Protein AF-A0A2N2JED9-F1 (afdb_monomer)

Nearest PDB structures (foldseek):
  7x9r-assembly1_A  TM=8.121E-01  e=9.097E-01  Listeria monocytogenes
  4apo-assembly1_A  TM=6.795E-01  e=1.064E+00  Homo sapiens
  5l9u-assembly1_O  TM=6.646E-01  e=1.382E+00  Homo sapiens
  7qdz-assembly1_B  TM=4.390E-01  e=4.374E-01  Homo sapiens

Solvent-accessible surface area (backbone atoms only — not comparable to full-atom values): 18643 Å² total; per-residue (Å²): 132,56,74,58,62,54,49,45,53,49,51,55,54,52,71,70,50,91,64,55,68,61,57,39,51,53,55,48,51,56,52,45,65,76,39,37,70,70,68,37,60,26,35,43,99,91,42,73,33,34,34,64,46,74,47,74,83,85,41,76,87,66,43,44,35,26,36,32,34,46,100,90,46,76,47,68,42,45,36,66,62,51,43,51,39,92,87,46,62,37,32,68,45,50,50,55,49,24,48,66,73,66,49,83,86,74,74,97,84,79,82,78,80,84,70,77,75,84,68,99,52,73,44,49,29,32,31,51,30,64,53,101,74,34,28,45,24,30,32,71,88,80,64,49,78,44,56,34,36,62,51,101,84,61,84,83,50,60,62,27,35,36,31,26,48,75,39,81,54,86,94,33,43,31,43,59,76,79,46,77,48,69,51,50,73,82,62,72,54,81,53,41,52,71,40,78,73,38,82,90,77,36,29,38,36,44,58,44,74,78,85,57,74,64,56,58,54,26,50,52,33,36,74,74,71,37,55,65,59,18,49,50,54,46,41,51,49,36,53,78,44,77,70,46,24,49,49,24,28,52,52,11,60,73,25,42,89,84,34,30,70,61,9,26,51,28,5,46,32,18,28,48,41,39,50,70,37,46,58,89,82,55,99,42,31,48,40,65,86,42,72,56,28,35,19,28,51,46,4,23,51,43,30,23,55,20,26,44,77,69,73,35,55,79,68,19,44,58,36,38,55,53,41,44,66,27,24,74,85,42,90,82,49,60,94,77,114

Sequence (337 aa):
MDREEQAERRLTAILATTDTRDGKLWAILQLLEDAIALPAAARVAGGRVEVTHVDYGGDEVQGLIAAVSDDSGTRSLPLAEVAFLTREPGAGVVRAYADWVRGPAADPGARAATAVRPTDGPIDLAVLAVLPRTARCRRLDDGSDVVYRPSDREQLVPGTIITVTPRHRDGRLEGPITATSVDPARLGLVPPALEPVDAAVTTYALATPPAPDQLEEAALLADAGDPREARRLLLALLAEEPLLLDVHAALGDLALASLAATALAHYAVGAALGDASVPDPCDGLVPWEQASNRGYLACLYGCARALHRLGRDVDARRPLERLLALDPDDHLGASQL

Structure (mmCIF, N/CA/C/O backbone):
data_AF-A0A2N2JED9-F1
#
_entry.id   AF-A0A2N2JED9-F1
#
loop_
_atom_site.group_PDB
_atom_site.id
_atom_site.type_symbol
_atom_site.label_atom_id
_atom_site.label_alt_id
_atom_site.label_comp_id
_atom_site.label_asym_id
_atom_site.label_entity_id
_atom_site.label_seq_id
_atom_site.pdbx_PDB_ins_code
_atom_site.Cartn_x
_atom_site.Cartn_y
_atom_site.Cartn_z
_atom_site.occupancy
_atom_site.B_iso_or_equiv
_atom_site.auth_seq_id
_atom_site.auth_comp_id
_atom_site.auth_asym_id
_atom_site.auth_atom_id
_atom_site.pdbx_PDB_model_num
ATOM 1 N N . MET A 1 1 ? -10.707 41.545 28.867 1.00 53.16 1 MET A N 1
ATOM 2 C CA . MET A 1 1 ? -11.276 40.866 27.690 1.00 53.16 1 MET A CA 1
ATOM 3 C C . MET A 1 1 ? -11.400 39.416 28.086 1.00 53.16 1 MET A C 1
ATOM 5 O O . MET A 1 1 ? -10.413 38.879 28.579 1.00 53.16 1 MET A O 1
ATOM 9 N N . ASP A 1 2 ? -12.610 38.873 28.043 1.00 77.75 2 ASP A N 1
ATOM 10 C CA . ASP A 1 2 ? -12.881 37.524 28.540 1.00 77.75 2 ASP A CA 1
ATOM 11 C C . ASP A 1 2 ? -12.148 36.484 27.673 1.00 77.75 2 ASP A C 1
ATOM 13 O O . ASP A 1 2 ? -11.995 36.677 26.464 1.00 77.75 2 ASP A O 1
ATOM 17 N N . ARG A 1 3 ? -11.644 35.407 28.284 1.00 70.44 3 ARG A N 1
ATOM 18 C CA . ARG A 1 3 ? -10.869 34.361 27.590 1.00 70.44 3 ARG A CA 1
ATOM 19 C C . ARG A 1 3 ? -11.731 33.665 26.530 1.00 70.44 3 ARG A C 1
ATOM 21 O O . ARG A 1 3 ? -11.225 33.285 25.477 1.00 70.44 3 ARG A O 1
ATOM 28 N N . GLU A 1 4 ? -13.034 33.583 26.787 1.00 70.25 4 GLU A N 1
ATOM 29 C CA . GLU A 1 4 ? -14.040 33.069 25.857 1.00 70.25 4 GLU A CA 1
ATOM 30 C C . GLU A 1 4 ? -14.279 34.030 24.678 1.00 70.25 4 GLU A C 1
ATOM 32 O O . GLU A 1 4 ? -14.204 33.621 23.521 1.00 70.25 4 GLU A O 1
ATOM 37 N N . GLU A 1 5 ? -14.411 35.333 24.944 1.00 75.75 5 GLU A N 1
ATOM 38 C CA . GLU A 1 5 ? -14.563 36.365 23.906 1.00 75.75 5 GLU A CA 1
ATOM 39 C C . GLU A 1 5 ? -13.336 36.429 22.970 1.00 75.75 5 GLU A C 1
ATOM 41 O O . GLU A 1 5 ? -13.453 36.679 21.768 1.00 75.75 5 GLU A O 1
ATOM 46 N N . GLN A 1 6 ? -12.134 36.164 23.494 1.00 80.00 6 GLN A N 1
ATOM 47 C CA . GLN A 1 6 ? -10.917 36.072 22.685 1.00 80.00 6 GLN A CA 1
ATOM 48 C C . GLN A 1 6 ? -10.905 34.829 21.779 1.00 80.00 6 GLN A C 1
ATOM 50 O O . GLN A 1 6 ? -10.444 34.914 20.636 1.00 80.00 6 GLN A O 1
ATOM 55 N N . ALA A 1 7 ? -11.414 33.694 22.262 1.00 79.38 7 ALA A N 1
ATOM 56 C CA . ALA A 1 7 ? -11.496 32.460 21.489 1.00 79.38 7 ALA A CA 1
ATOM 57 C C . ALA A 1 7 ? -12.541 32.560 20.360 1.00 79.38 7 ALA A C 1
ATOM 59 O O . ALA A 1 7 ? -12.254 32.182 19.226 1.00 79.38 7 ALA A O 1
ATOM 60 N N . GLU A 1 8 ? -13.701 33.173 20.612 1.00 79.50 8 GLU A N 1
ATOM 61 C CA . GLU A 1 8 ? -14.728 33.414 19.583 1.00 79.50 8 GLU A CA 1
ATOM 62 C C . GLU A 1 8 ? -14.239 34.353 18.466 1.00 79.50 8 GLU A C 1
ATOM 64 O O . GLU A 1 8 ? -14.489 34.122 17.276 1.00 79.50 8 GLU A O 1
ATOM 69 N N . ARG A 1 9 ? -13.465 35.389 18.820 1.00 82.00 9 ARG A N 1
ATOM 70 C CA . ARG A 1 9 ? -12.817 36.268 17.831 1.00 82.00 9 ARG A CA 1
ATOM 71 C C . ARG A 1 9 ? -11.801 35.515 16.974 1.00 82.00 9 ARG A C 1
ATOM 73 O O . ARG A 1 9 ? -11.738 35.749 15.768 1.00 82.00 9 ARG A O 1
ATOM 80 N N . ARG A 1 10 ? -11.028 34.599 17.569 1.00 84.25 10 ARG A N 1
ATOM 81 C CA . ARG A 1 10 ? -10.086 33.742 16.829 1.00 84.25 10 ARG A CA 1
ATOM 82 C C . ARG A 1 10 ? -10.808 32.785 15.887 1.00 84.25 10 ARG A C 1
ATOM 84 O O . ARG A 1 10 ? -10.395 32.682 14.738 1.00 84.25 10 ARG A O 1
ATOM 91 N N . LEU A 1 11 ? -11.909 32.167 16.321 1.00 85.44 11 LEU A N 1
ATOM 92 C CA . LEU A 1 11 ? -12.731 31.324 15.449 1.00 85.44 11 LEU A CA 1
ATOM 93 C C . LEU A 1 11 ? -13.233 32.116 14.237 1.00 85.44 11 LEU A C 1
ATOM 95 O O . LEU A 1 11 ? -13.079 31.676 13.104 1.00 85.44 11 LEU A O 1
ATOM 99 N N . THR A 1 12 ? -13.764 33.318 14.463 1.00 84.12 12 THR A N 1
ATOM 100 C CA . THR A 1 12 ? -14.241 34.191 13.379 1.00 84.12 12 THR A CA 1
ATOM 101 C C . THR A 1 12 ? -13.125 34.516 12.380 1.00 84.12 12 THR A C 1
ATOM 103 O O . THR A 1 12 ? -13.349 34.475 11.171 1.00 84.12 12 THR A O 1
ATOM 106 N N . ALA A 1 13 ? -11.912 34.792 12.871 1.00 82.12 13 ALA A N 1
ATOM 107 C CA . ALA A 1 13 ? -10.750 35.043 12.023 1.00 82.12 13 ALA A CA 1
ATOM 108 C C . ALA A 1 13 ? -10.352 33.809 11.193 1.00 82.12 13 ALA A C 1
ATOM 110 O O . ALA A 1 13 ? -10.088 33.960 10.004 1.00 82.12 13 ALA A O 1
ATOM 111 N N . ILE A 1 14 ? -10.370 32.608 11.786 1.00 81.56 14 ILE A N 1
ATOM 112 C CA . ILE A 1 14 ? -10.092 31.337 11.090 1.00 81.56 14 ILE A CA 1
ATOM 113 C C . ILE A 1 14 ? -11.127 31.084 9.986 1.00 81.56 14 ILE A C 1
ATOM 115 O O . ILE A 1 14 ? -10.779 30.753 8.857 1.00 81.56 14 ILE A O 1
ATOM 119 N N . LEU A 1 15 ? -12.414 31.284 10.275 1.00 80.12 15 LEU A N 1
ATOM 120 C CA . LEU A 1 15 ? -13.474 31.053 9.291 1.00 80.12 15 LEU A CA 1
ATOM 121 C C . LEU A 1 15 ? -13.394 32.023 8.099 1.00 80.12 15 LEU A C 1
ATOM 123 O O . LEU A 1 15 ? -13.742 31.640 6.976 1.00 80.12 15 LEU A O 1
ATOM 127 N N . ALA A 1 16 ? -12.895 33.240 8.332 1.00 78.31 16 ALA A N 1
ATOM 128 C CA . ALA A 1 16 ? -12.720 34.282 7.325 1.00 78.31 16 ALA A CA 1
ATOM 129 C C . ALA A 1 16 ? -11.463 34.123 6.442 1.00 78.31 16 ALA A C 1
ATOM 131 O O . ALA A 1 16 ? -11.318 34.888 5.486 1.00 78.31 16 ALA A O 1
ATOM 132 N N . THR A 1 17 ? -10.560 33.169 6.719 1.00 79.62 17 THR A N 1
ATOM 133 C CA . THR A 1 17 ? -9.369 32.958 5.874 1.00 79.62 17 THR A CA 1
ATOM 134 C C . THR A 1 17 ? -9.736 32.395 4.496 1.00 79.62 17 THR A C 1
ATOM 136 O O . THR A 1 17 ? -10.845 31.902 4.269 1.00 79.62 17 THR A O 1
ATOM 139 N N . THR A 1 18 ? -8.795 32.464 3.552 1.00 56.75 18 THR A N 1
ATOM 140 C CA . THR A 1 18 ? -8.919 31.834 2.223 1.00 56.75 18 THR A CA 1
ATOM 141 C C . THR A 1 18 ? -8.396 30.395 2.196 1.00 56.75 18 THR A C 1
ATOM 143 O O . THR A 1 18 ? -8.334 29.798 1.125 1.00 56.75 18 THR A O 1
ATOM 146 N N . ASP A 1 19 ? -8.060 29.830 3.361 1.00 60.72 19 ASP A N 1
ATOM 147 C CA . ASP A 1 19 ? -7.556 28.463 3.473 1.00 60.72 19 ASP A CA 1
ATOM 148 C C . ASP A 1 19 ? -8.606 27.427 3.066 1.00 60.72 19 ASP A C 1
ATOM 150 O O . ASP A 1 19 ? -9.822 27.667 3.116 1.00 60.72 19 ASP A O 1
ATOM 154 N N . THR A 1 20 ? -8.112 26.244 2.702 1.00 68.69 20 THR A N 1
ATOM 155 C CA . THR A 1 20 ? -8.936 25.060 2.458 1.00 68.69 20 THR A CA 1
ATOM 156 C C . THR A 1 20 ? -9.751 24.705 3.703 1.00 68.69 20 THR A C 1
ATOM 158 O O . THR A 1 20 ? -9.422 25.083 4.833 1.00 68.69 20 THR A O 1
ATOM 161 N N . ARG A 1 21 ? -10.862 23.992 3.511 1.00 65.31 21 ARG A N 1
ATOM 162 C CA . ARG A 1 21 ? -11.757 23.625 4.611 1.00 65.31 21 ARG A CA 1
ATOM 163 C C . ARG A 1 21 ? -11.062 22.675 5.594 1.00 65.31 21 ARG A C 1
ATOM 165 O O . ARG A 1 21 ? -11.222 22.873 6.796 1.00 65.31 21 ARG A O 1
ATOM 172 N N . ASP A 1 22 ? -10.202 21.788 5.104 1.00 59.78 22 ASP A N 1
ATOM 173 C CA . ASP A 1 22 ? -9.227 21.023 5.889 1.00 59.78 22 ASP A CA 1
ATOM 174 C C . ASP A 1 22 ? -8.319 21.901 6.759 1.00 59.78 22 ASP A C 1
ATOM 176 O O . ASP A 1 22 ? -8.212 21.683 7.969 1.00 59.78 22 ASP A O 1
ATOM 180 N N . GLY A 1 23 ? -7.695 22.932 6.177 1.00 61.84 23 GLY A N 1
ATOM 181 C CA . GLY A 1 23 ? -6.827 23.854 6.915 1.00 61.84 23 GLY A CA 1
ATOM 182 C C . GLY A 1 23 ? -7.580 24.607 8.015 1.00 61.84 23 GLY A C 1
ATOM 183 O O . GLY A 1 23 ? -7.091 24.750 9.139 1.00 61.84 23 GLY A O 1
ATOM 184 N N . LYS A 1 24 ? -8.823 25.015 7.732 1.00 78.50 24 LYS A N 1
ATOM 185 C CA . LYS A 1 24 ? -9.711 25.633 8.727 1.00 78.50 24 LYS A CA 1
ATOM 186 C C . LYS A 1 24 ? -10.067 24.662 9.849 1.00 78.50 24 LYS A C 1
ATOM 188 O O . LYS A 1 24 ? -10.054 25.066 11.005 1.00 78.50 24 LYS A O 1
ATOM 193 N N . LEU A 1 25 ? -10.353 23.398 9.544 1.00 75.69 25 LEU A N 1
ATOM 194 C CA . LEU A 1 25 ? -10.695 22.383 10.546 1.00 75.69 25 LEU A CA 1
ATOM 195 C C . LEU A 1 25 ? -9.522 22.083 11.487 1.00 75.69 25 LEU A C 1
ATOM 197 O O . LEU A 1 25 ? -9.728 22.032 12.699 1.00 75.69 25 LEU A O 1
ATOM 201 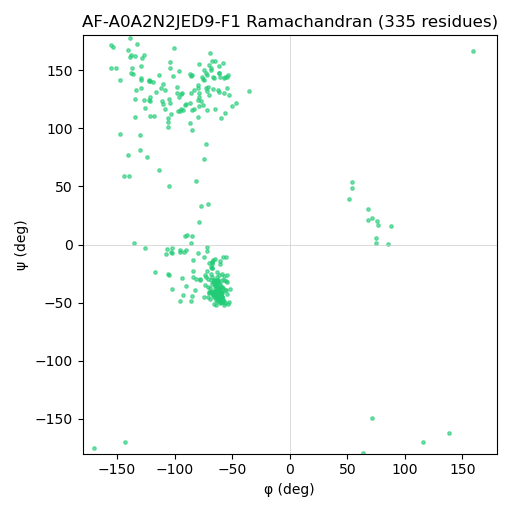N N . TRP A 1 26 ? -8.294 22.018 10.970 1.00 72.19 26 TRP A N 1
ATOM 202 C CA . TRP A 1 26 ? -7.081 21.927 11.791 1.00 72.19 26 TRP A CA 1
ATOM 203 C C . TRP A 1 26 ? -6.881 23.139 12.704 1.00 72.19 26 TRP A C 1
ATOM 205 O O . TRP A 1 26 ? -6.618 22.987 13.898 1.00 72.19 26 TRP A O 1
ATOM 215 N N . ALA A 1 27 ? -7.047 24.353 12.175 1.00 75.62 27 ALA A N 1
ATOM 216 C CA . ALA A 1 27 ? -6.924 25.570 12.974 1.00 75.62 27 ALA A CA 1
ATOM 217 C C . ALA A 1 27 ? -8.012 25.665 14.062 1.00 75.62 27 ALA A C 1
ATOM 219 O O . ALA A 1 27 ? -7.751 26.142 15.168 1.00 75.62 27 ALA A O 1
ATOM 220 N N . ILE A 1 28 ? -9.226 25.183 13.772 1.00 82.88 28 ILE A N 1
ATOM 221 C CA . ILE A 1 28 ? -10.315 25.098 14.751 1.00 82.88 28 ILE A CA 1
ATOM 222 C C . ILE A 1 28 ? -10.010 24.035 15.811 1.00 82.88 28 ILE A C 1
ATOM 224 O O . ILE A 1 28 ? -10.251 24.300 16.985 1.00 82.88 28 ILE A O 1
ATOM 228 N N . LEU A 1 29 ? -9.450 22.875 15.444 1.00 79.00 29 LEU A N 1
ATOM 229 C CA . LEU A 1 29 ? -9.030 21.854 16.411 1.00 79.00 29 LEU A CA 1
ATOM 230 C C . LEU A 1 29 ? -8.044 22.437 17.432 1.00 79.00 29 LEU A C 1
ATOM 232 O O . LEU A 1 29 ? -8.294 22.359 18.631 1.00 79.00 29 LEU A O 1
ATOM 236 N N . GLN A 1 30 ? -6.995 23.112 16.957 1.00 76.62 30 GLN A N 1
ATOM 237 C CA . GLN A 1 30 ? -6.003 23.774 17.813 1.00 76.62 30 GLN A CA 1
ATOM 238 C C . GLN A 1 30 ? -6.632 24.842 18.723 1.00 76.62 30 GLN A C 1
ATOM 240 O O . GLN A 1 30 ? -6.320 24.935 19.908 1.00 76.62 30 GLN A O 1
ATOM 245 N N . LEU A 1 31 ? -7.577 25.630 18.200 1.00 85.44 31 LEU A N 1
ATOM 246 C CA . LEU A 1 31 ? -8.309 26.606 19.009 1.00 85.44 31 LEU A CA 1
ATOM 247 C C . LEU A 1 31 ? -9.128 25.939 20.127 1.00 85.44 31 LEU A C 1
ATOM 249 O O . LEU A 1 31 ? -9.238 26.493 21.221 1.00 85.44 31 LEU A O 1
ATOM 253 N N . LEU A 1 32 ? -9.736 24.786 19.851 1.00 80.50 32 LEU A N 1
ATOM 254 C CA . LEU A 1 32 ? -10.559 24.061 20.816 1.00 80.50 32 LEU A CA 1
ATOM 255 C C . LEU A 1 32 ? -9.719 23.377 21.897 1.00 80.50 32 LEU A C 1
ATOM 257 O O . LEU A 1 32 ? -10.153 23.364 23.047 1.00 80.50 32 LEU A O 1
ATOM 261 N N . GLU A 1 33 ? -8.524 22.885 21.563 1.00 78.06 33 GLU A N 1
ATOM 262 C CA . GLU A 1 33 ? -7.553 22.366 22.541 1.00 78.06 33 GLU A CA 1
ATOM 263 C C . GLU A 1 33 ? -7.155 23.434 23.574 1.00 78.06 33 GLU A C 1
ATOM 265 O O . GLU A 1 33 ? -7.026 23.137 24.761 1.00 78.06 33 GLU A O 1
ATOM 270 N N . ASP A 1 34 ? -7.048 24.697 23.149 1.00 80.56 34 ASP A N 1
ATOM 271 C CA . ASP A 1 34 ? -6.750 25.832 24.032 1.00 80.56 34 ASP A CA 1
ATOM 272 C C . ASP A 1 34 ? -7.965 26.317 24.847 1.00 80.56 34 ASP A C 1
ATOM 274 O O . ASP A 1 34 ? -7.814 26.910 25.926 1.00 80.56 34 ASP A O 1
ATOM 278 N N . ALA A 1 35 ? -9.173 26.152 24.297 1.00 82.12 35 ALA A N 1
ATOM 279 C CA . ALA A 1 35 ? -10.404 26.729 24.834 1.00 82.12 35 ALA A CA 1
ATOM 280 C C . ALA A 1 35 ? -11.160 25.789 25.782 1.00 82.12 35 ALA A C 1
ATOM 282 O O . ALA A 1 35 ? -11.856 26.280 26.673 1.00 82.12 35 ALA A O 1
ATOM 283 N N . ILE A 1 36 ? -11.034 24.470 25.601 1.00 80.69 36 ILE A N 1
ATOM 284 C CA . ILE A 1 36 ? -11.778 23.457 26.354 1.00 80.69 36 ILE A CA 1
ATOM 285 C C . ILE A 1 36 ? -10.833 22.695 27.279 1.00 80.69 36 ILE A C 1
ATOM 287 O O . ILE A 1 36 ? -9.892 22.040 26.842 1.00 80.69 36 ILE A O 1
ATOM 291 N N . ALA A 1 37 ? -11.142 22.698 28.572 1.00 81.69 37 ALA A N 1
ATOM 292 C CA . ALA A 1 37 ? -10.470 21.830 29.530 1.00 81.69 37 ALA A CA 1
ATOM 293 C C . ALA A 1 37 ? -11.146 20.452 29.539 1.00 81.69 37 ALA A C 1
ATOM 295 O O . ALA A 1 37 ? -12.186 20.281 30.168 1.00 81.69 37 ALA A O 1
ATOM 296 N N . LEU A 1 38 ? -10.574 19.479 28.829 1.00 78.56 38 LEU A N 1
ATOM 297 C CA . LEU A 1 38 ? -11.059 18.096 28.839 1.00 78.56 38 LEU A CA 1
ATOM 298 C C . LEU A 1 38 ? -10.476 17.308 30.036 1.00 78.56 38 LEU A C 1
ATOM 300 O O . LEU A 1 38 ? -9.320 17.533 30.403 1.00 78.56 38 LEU A O 1
ATOM 304 N N . PRO A 1 39 ? -11.232 16.361 30.627 1.00 83.50 39 PRO A N 1
ATOM 305 C CA . PRO A 1 39 ? -12.582 15.958 30.239 1.00 83.50 39 PRO A CA 1
ATOM 306 C C . PRO A 1 39 ? -13.659 16.967 30.677 1.00 83.50 39 PRO A C 1
ATOM 308 O O . PRO A 1 39 ? -13.547 17.581 31.735 1.00 83.50 39 PRO A O 1
ATOM 311 N N . ALA A 1 40 ? -14.701 17.148 29.859 1.00 82.31 40 ALA A N 1
ATOM 312 C CA . ALA A 1 40 ? -15.742 18.153 30.098 1.00 82.31 40 ALA A CA 1
ATOM 313 C C . ALA A 1 40 ? -17.156 17.626 29.849 1.00 82.31 40 ALA A C 1
ATOM 315 O O . ALA A 1 40 ? -17.410 16.816 28.958 1.00 82.31 40 ALA A O 1
ATOM 316 N N . ALA A 1 41 ? -18.116 18.122 30.629 1.00 84.88 41 ALA A N 1
ATOM 317 C CA . ALA A 1 41 ? -19.487 17.636 30.577 1.00 84.88 41 ALA A CA 1
ATOM 318 C C . ALA A 1 41 ? -20.269 18.209 29.380 1.00 84.88 41 ALA A C 1
ATOM 320 O O . ALA A 1 41 ? -20.366 19.424 29.184 1.00 84.88 41 ALA A O 1
ATOM 321 N N . ALA A 1 42 ? -20.929 17.327 28.633 1.00 82.56 42 ALA A N 1
ATOM 322 C CA . ALA A 1 42 ? -21.720 17.668 27.460 1.00 82.56 42 ALA A CA 1
ATOM 323 C C . ALA A 1 42 ? -23.044 16.889 27.386 1.00 82.56 42 ALA A C 1
ATOM 325 O O . ALA A 1 42 ? -23.395 16.067 28.239 1.00 82.56 42 ALA A O 1
ATOM 326 N N . ARG A 1 43 ? -23.833 17.198 26.360 1.00 75.94 43 ARG A N 1
ATOM 327 C CA . ARG A 1 43 ? -25.093 16.542 26.024 1.00 75.94 43 ARG A CA 1
ATOM 328 C C . ARG A 1 43 ? -25.109 16.134 24.563 1.00 75.94 43 ARG A C 1
ATOM 330 O O . ARG A 1 43 ? -24.669 16.881 23.696 1.00 75.94 43 ARG A O 1
ATOM 337 N N . VAL A 1 44 ? -25.710 14.978 24.322 1.00 77.81 44 VAL A N 1
ATOM 338 C CA . VAL A 1 44 ? -26.013 14.430 22.996 1.00 77.81 44 VAL A CA 1
ATOM 339 C C . VAL A 1 44 ? -27.467 13.951 22.983 1.00 77.81 44 VAL A C 1
ATOM 341 O O . VAL A 1 44 ? -28.117 13.928 24.033 1.00 77.81 44 VAL A O 1
ATOM 344 N N . ALA A 1 45 ? -28.001 13.557 21.824 1.00 59.78 45 ALA A N 1
ATOM 345 C CA . ALA A 1 45 ? -29.394 13.103 21.700 1.00 59.78 45 ALA A CA 1
ATOM 346 C C . ALA A 1 45 ? -29.759 11.947 22.664 1.00 59.78 45 ALA A C 1
ATOM 348 O O . ALA A 1 45 ? -30.912 11.831 23.071 1.00 59.78 45 ALA A O 1
ATOM 349 N N . GLY A 1 46 ? -28.772 11.142 23.081 1.00 57.97 46 GLY A N 1
ATOM 350 C CA . GLY A 1 46 ? -28.927 10.023 24.017 1.00 57.97 46 GLY A CA 1
ATOM 351 C C . GLY A 1 46 ? -28.760 10.342 25.510 1.00 57.97 46 GLY A C 1
ATOM 352 O O . GLY A 1 46 ? -28.966 9.448 26.323 1.00 57.97 46 GLY A O 1
ATOM 353 N N . GLY A 1 47 ? -28.402 11.572 25.906 1.00 73.12 47 GLY A N 1
ATOM 354 C CA . GLY A 1 47 ? -28.252 11.927 27.325 1.00 73.12 47 GLY A CA 1
ATOM 355 C C . GLY A 1 47 ? -27.041 12.800 27.651 1.00 73.12 47 GLY A C 1
ATOM 356 O O . GLY A 1 47 ? -26.482 13.476 26.784 1.00 73.12 47 GLY A O 1
ATOM 357 N N . ARG A 1 48 ? -26.670 12.833 28.937 1.00 80.06 48 ARG A N 1
ATOM 358 C CA . ARG A 1 48 ? -25.441 13.492 29.406 1.00 80.06 48 ARG A CA 1
ATOM 359 C C . ARG A 1 48 ? -24.253 12.574 29.155 1.00 80.06 48 ARG A C 1
ATOM 361 O O . ARG A 1 48 ? -24.345 11.382 29.413 1.00 80.06 48 ARG A O 1
ATOM 368 N N . VAL A 1 49 ? -23.167 13.161 28.681 1.00 80.44 49 VAL A N 1
ATOM 369 C CA . VAL A 1 49 ? -21.905 12.479 28.399 1.00 80.44 49 VAL A CA 1
ATOM 370 C C . VAL A 1 49 ? -20.749 13.347 28.874 1.00 80.44 49 VAL A C 1
ATOM 372 O O . VAL A 1 49 ? -20.910 14.550 29.087 1.00 80.44 49 VAL A O 1
ATOM 375 N N . GLU A 1 50 ? -19.580 12.753 29.009 1.00 83.88 50 GLU A N 1
ATOM 376 C CA . GLU A 1 50 ? -18.325 13.440 29.271 1.00 83.88 50 GLU A CA 1
ATOM 377 C C . GLU A 1 50 ? -17.449 13.363 28.023 1.00 83.88 50 GLU A C 1
ATOM 379 O O . GLU A 1 50 ? -17.149 12.280 27.533 1.00 83.88 50 GLU A O 1
ATOM 384 N N . VAL A 1 51 ? -17.069 14.506 27.464 1.00 77.69 51 VAL A N 1
ATOM 385 C CA . VAL A 1 51 ? -16.144 14.560 26.333 1.00 77.69 51 VAL A CA 1
ATOM 386 C C . VAL A 1 51 ? -14.737 14.394 26.876 1.00 77.69 51 VAL A C 1
ATOM 388 O O . VAL A 1 51 ? -14.325 15.160 27.740 1.00 77.69 51 VAL A O 1
ATOM 391 N N . THR A 1 52 ? -13.999 13.413 26.374 1.00 74.62 52 THR A N 1
ATOM 392 C CA . THR A 1 52 ? -12.635 13.111 26.826 1.00 74.62 52 THR A CA 1
ATOM 393 C C . THR A 1 52 ? -11.578 13.577 25.835 1.00 74.62 52 THR A C 1
ATOM 395 O O . THR A 1 52 ? -10.440 13.819 26.224 1.00 74.62 52 THR A O 1
ATOM 398 N N . HIS A 1 53 ? -11.932 13.674 24.553 1.00 71.94 53 HIS A N 1
ATOM 399 C CA . HIS A 1 53 ? -11.018 14.079 23.489 1.00 71.94 53 HIS A CA 1
ATOM 400 C C . HIS A 1 53 ? -11.788 14.672 22.305 1.00 71.94 53 HIS A C 1
ATOM 402 O O . HIS A 1 53 ? -12.938 14.293 22.075 1.00 71.94 53 HIS A O 1
ATOM 408 N N . VAL A 1 54 ? -11.156 15.567 21.549 1.00 67.94 54 VAL A N 1
ATOM 409 C CA . VAL A 1 54 ? -11.658 16.094 20.275 1.00 67.94 54 VAL A CA 1
ATOM 410 C C . VAL A 1 54 ? -10.537 15.944 19.257 1.00 67.94 54 VAL A C 1
ATOM 412 O O . VAL A 1 54 ? -9.397 16.244 19.583 1.00 67.94 54 VAL A O 1
ATOM 415 N N . ASP A 1 55 ? -10.857 15.455 18.065 1.00 60.34 55 ASP A N 1
ATOM 416 C CA . ASP A 1 55 ? -9.882 15.132 17.023 1.00 60.34 55 ASP A CA 1
ATOM 417 C C . ASP A 1 55 ? -10.398 15.574 15.646 1.00 60.34 55 ASP A C 1
ATOM 419 O O . ASP A 1 55 ? -11.606 15.764 15.457 1.00 60.34 55 ASP A O 1
ATOM 423 N N . TYR A 1 56 ? -9.501 15.710 14.672 1.00 56.41 56 TYR A N 1
ATOM 424 C CA . TYR A 1 56 ? -9.839 15.934 13.273 1.00 56.41 56 TYR A CA 1
ATOM 425 C C . TYR A 1 56 ? -9.330 14.790 12.396 1.00 56.41 56 TYR A C 1
ATOM 427 O O . TYR A 1 56 ? -8.136 14.638 12.166 1.00 56.41 56 TYR A O 1
ATOM 435 N N . GLY A 1 57 ? -10.261 13.997 11.864 1.00 46.03 57 GLY A N 1
ATOM 436 C CA . GLY A 1 57 ? -9.947 12.807 11.068 1.00 46.03 57 GLY A CA 1
ATOM 437 C C . GLY A 1 57 ? -9.673 13.054 9.580 1.00 46.03 57 GLY A C 1
ATOM 438 O O . GLY A 1 57 ? -9.593 12.073 8.843 1.00 46.03 57 GLY A O 1
ATOM 439 N N . GLY A 1 58 ? -9.583 14.315 9.132 1.00 40.75 58 GLY A N 1
ATOM 440 C CA . GLY A 1 58 ? -9.356 14.674 7.721 1.00 40.75 58 GLY A CA 1
ATOM 441 C C . GLY A 1 58 ? -10.581 14.523 6.808 1.00 40.75 58 GLY A C 1
ATOM 442 O O . GLY A 1 58 ? -10.431 14.373 5.600 1.00 40.75 58 GLY A O 1
ATOM 443 N N . ASP A 1 59 ? -11.789 14.499 7.377 1.00 46.25 59 ASP A N 1
ATOM 444 C CA . ASP A 1 59 ? -13.046 14.476 6.625 1.00 46.25 59 ASP A CA 1
ATOM 445 C C . ASP A 1 59 ? -13.715 15.854 6.711 1.00 46.25 59 ASP A C 1
ATOM 447 O O . ASP A 1 59 ? -14.295 16.218 7.738 1.00 46.25 59 ASP A O 1
ATOM 451 N N . GLU A 1 60 ? -13.655 16.622 5.622 1.00 46.25 60 GLU A N 1
ATOM 452 C CA . GLU A 1 60 ? -14.239 17.965 5.547 1.00 46.25 60 GLU A CA 1
ATOM 453 C C . GLU A 1 60 ? -15.773 17.990 5.709 1.00 46.25 60 GLU A C 1
ATOM 455 O O . GLU A 1 60 ? -16.351 19.029 6.072 1.00 46.25 60 GLU A O 1
ATOM 460 N N . VAL A 1 61 ? -16.443 16.868 5.418 1.00 51.25 61 VAL A N 1
ATOM 461 C CA . VAL A 1 61 ? -17.901 16.703 5.480 1.00 51.25 61 VAL A CA 1
ATOM 462 C C . VAL A 1 61 ? -18.332 16.358 6.902 1.00 51.25 61 VAL A C 1
ATOM 464 O O . VAL A 1 61 ? -19.289 16.946 7.410 1.00 51.25 61 VAL A O 1
ATOM 467 N N . GLN A 1 62 ? -17.616 15.442 7.553 1.00 57.06 62 GLN A N 1
ATOM 468 C CA . GLN A 1 62 ? -17.898 14.998 8.920 1.00 57.06 62 GLN A CA 1
ATOM 469 C C . GLN A 1 62 ? -17.347 15.965 9.983 1.00 57.06 62 GLN A C 1
ATOM 471 O O . GLN A 1 62 ? -17.933 16.105 11.059 1.00 57.06 62 GLN A O 1
ATOM 476 N N . GLY A 1 63 ? -16.257 16.669 9.669 1.00 71.88 63 GLY A N 1
ATOM 477 C CA . GLY A 1 63 ? -15.615 17.651 10.534 1.00 71.88 63 GLY A CA 1
ATOM 478 C C . GLY A 1 63 ? -14.884 17.040 11.736 1.00 71.88 63 GLY A C 1
ATOM 479 O O . GLY A 1 63 ? -14.340 15.939 11.681 1.00 71.88 63 GLY A O 1
ATOM 480 N N . LEU A 1 64 ? -14.843 17.790 12.838 1.00 71.25 64 LEU A N 1
ATOM 481 C CA . LEU A 1 64 ? -14.217 17.401 14.099 1.00 71.25 64 LEU A CA 1
ATOM 482 C C . LEU A 1 64 ? -15.050 16.338 14.814 1.00 71.25 64 LEU A C 1
ATOM 484 O O . LEU A 1 64 ? -16.281 16.356 14.761 1.00 71.25 64 LEU A O 1
ATOM 488 N N . ILE A 1 65 ? -14.382 15.450 15.543 1.00 74.19 65 ILE A N 1
ATOM 489 C CA . ILE A 1 65 ? -14.976 14.302 16.227 1.00 74.19 65 ILE A CA 1
ATOM 490 C C . ILE A 1 65 ? -14.683 14.379 17.716 1.00 74.19 65 ILE A C 1
ATOM 492 O O . ILE A 1 65 ? -13.532 14.465 18.125 1.00 74.19 65 ILE A O 1
ATOM 496 N N . ALA A 1 66 ? -15.725 14.292 18.534 1.00 72.81 66 ALA A N 1
ATOM 497 C CA . ALA A 1 66 ? -15.620 14.202 19.980 1.00 72.81 66 ALA A CA 1
ATOM 498 C C . ALA A 1 66 ? -15.683 12.738 20.433 1.00 72.81 66 ALA A C 1
ATOM 500 O O . ALA A 1 66 ? -16.633 12.021 20.113 1.00 72.81 66 ALA A O 1
ATOM 501 N N . ALA A 1 67 ? -14.707 12.298 21.223 1.00 69.38 67 ALA A N 1
ATOM 502 C CA . ALA A 1 67 ? -14.825 11.097 22.037 1.00 69.38 67 ALA A CA 1
ATOM 503 C C . ALA A 1 67 ? -15.638 11.434 23.288 1.00 69.38 67 ALA A C 1
ATOM 505 O O . ALA A 1 67 ? -15.244 12.294 24.075 1.00 69.38 67 ALA A O 1
ATOM 506 N N . VAL A 1 68 ? -16.774 10.767 23.461 1.00 70.44 68 VAL A N 1
ATOM 507 C CA . VAL A 1 68 ? -17.694 10.966 24.578 1.00 70.44 68 VAL A CA 1
ATOM 508 C C . VAL A 1 68 ? -17.835 9.678 25.377 1.00 70.44 68 VAL A C 1
ATOM 510 O O . VAL A 1 68 ? -17.923 8.600 24.799 1.00 70.44 68 VAL A O 1
ATOM 513 N N . SER A 1 69 ? -17.881 9.777 26.697 1.00 65.06 69 SER A N 1
ATOM 514 C CA . SER A 1 69 ? -18.041 8.653 27.612 1.00 65.06 69 SER A CA 1
ATOM 515 C C . SER A 1 69 ? -19.274 8.844 28.486 1.00 65.06 69 SER A C 1
ATOM 517 O O . SER A 1 69 ? -19.569 9.952 28.930 1.00 65.06 69 SER A O 1
ATOM 519 N N . ASP A 1 70 ? -20.006 7.767 28.732 1.00 77.25 70 ASP A N 1
ATOM 520 C CA . ASP A 1 70 ? -21.071 7.696 29.733 1.00 77.25 70 ASP A CA 1
ATOM 521 C C . ASP A 1 70 ? -21.079 6.307 30.399 1.00 77.25 70 ASP A C 1
ATOM 523 O O . ASP A 1 70 ? -20.163 5.505 30.196 1.00 77.25 70 ASP A O 1
ATOM 527 N N . ASP A 1 71 ? -22.116 6.012 31.187 1.00 63.75 71 ASP A N 1
ATOM 528 C CA . ASP A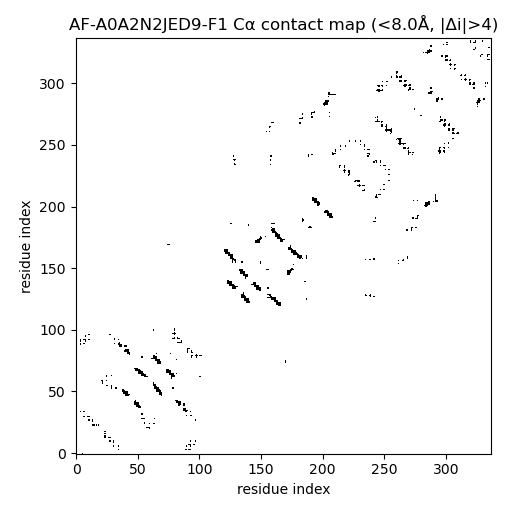 1 71 ? -22.286 4.725 31.878 1.00 63.75 71 ASP A CA 1
ATOM 529 C C . ASP A 1 71 ? -22.366 3.518 30.917 1.00 63.75 71 ASP A C 1
ATOM 531 O O . ASP A 1 71 ? -22.197 2.375 31.342 1.00 63.75 71 ASP A O 1
ATOM 535 N N . SER A 1 72 ? -22.621 3.749 29.622 1.00 55.97 72 SER A N 1
ATOM 536 C CA . SER A 1 72 ? -22.653 2.718 28.575 1.00 55.97 72 SER A CA 1
ATOM 537 C C . SER A 1 72 ? -21.305 2.514 27.870 1.00 55.97 72 SER A C 1
ATOM 539 O O . SER A 1 72 ? -21.155 1.566 27.095 1.00 55.97 72 SER A O 1
ATOM 541 N N . GLY A 1 73 ? -20.309 3.350 28.176 1.00 58.69 73 GLY A N 1
ATOM 542 C CA . GLY A 1 73 ? -18.960 3.297 27.624 1.00 58.69 73 GLY A CA 1
ATOM 543 C C . GLY A 1 73 ? -18.599 4.521 26.783 1.00 58.69 73 GLY A C 1
ATOM 544 O O . GLY A 1 73 ? -19.298 5.534 26.766 1.00 58.69 73 GLY A O 1
ATOM 545 N N . THR A 1 74 ? -17.463 4.433 26.093 1.00 54.88 74 THR A N 1
ATOM 546 C CA . THR A 1 74 ? -16.923 5.519 25.266 1.00 54.88 74 THR A CA 1
ATOM 547 C C . THR A 1 74 ? -17.293 5.321 23.797 1.00 54.88 74 THR A C 1
ATOM 549 O O . THR A 1 74 ? -17.056 4.253 23.241 1.00 54.88 74 THR A O 1
ATOM 552 N N . ARG A 1 75 ? -17.823 6.363 23.152 1.00 58.16 75 ARG A N 1
ATOM 553 C CA . ARG A 1 75 ? -18.207 6.412 21.732 1.00 58.16 75 ARG A CA 1
ATOM 554 C C . ARG A 1 75 ? -17.703 7.700 21.081 1.00 58.16 75 ARG A C 1
ATOM 556 O O . ARG A 1 75 ? -17.382 8.660 21.772 1.00 58.16 75 ARG A O 1
ATOM 563 N N . SER A 1 76 ? -17.637 7.747 19.756 1.00 63.00 76 SER A N 1
ATOM 564 C CA . SER A 1 76 ? -17.226 8.947 19.014 1.00 63.00 76 SER A CA 1
ATOM 565 C C . SER A 1 76 ? -18.413 9.545 18.268 1.00 63.00 76 SER A C 1
ATOM 567 O O . SER A 1 76 ? -19.199 8.802 17.689 1.00 63.00 76 SER A O 1
ATOM 569 N N . LEU A 1 77 ? -18.549 10.869 18.279 1.00 66.62 77 LEU A N 1
ATOM 570 C CA . LEU A 1 77 ? -19.640 11.590 17.619 1.00 66.62 77 LEU A CA 1
ATOM 571 C C . LEU A 1 77 ? -19.101 12.823 16.890 1.00 66.62 77 LEU A C 1
ATOM 573 O O . LEU A 1 77 ? -18.108 13.394 17.351 1.00 66.62 77 LEU A O 1
ATOM 577 N N . PRO A 1 78 ? -19.753 13.284 15.807 1.00 76.31 78 PRO A N 1
ATOM 578 C CA . PRO A 1 78 ? -19.458 14.590 15.236 1.00 76.31 78 PRO A CA 1
ATOM 579 C C . PRO A 1 78 ? -19.530 15.660 16.321 1.00 76.31 78 PRO A C 1
ATOM 581 O O . PRO A 1 78 ? -20.527 15.762 17.038 1.00 76.31 78 PRO A O 1
ATOM 584 N N . LEU A 1 79 ? -18.489 16.479 16.447 1.00 82.06 79 LEU A N 1
ATOM 585 C CA . LEU A 1 79 ? -18.436 17.545 17.445 1.00 82.06 79 LEU A CA 1
ATOM 586 C C . LEU A 1 79 ? -19.610 18.522 17.262 1.00 82.06 79 LEU A C 1
ATOM 588 O O . LEU A 1 79 ? -20.149 19.029 18.241 1.00 82.06 79 LEU A O 1
ATOM 592 N N . ALA A 1 80 ? -20.082 18.706 16.024 1.00 83.06 80 ALA A N 1
ATOM 593 C CA . ALA A 1 80 ? -21.261 19.511 15.705 1.00 83.06 80 ALA A CA 1
ATOM 594 C C . ALA A 1 80 ? -22.583 18.956 16.284 1.00 83.06 80 ALA A C 1
ATOM 596 O O . ALA A 1 80 ? -23.601 19.652 16.272 1.00 83.06 80 ALA A O 1
ATOM 597 N N . GLU A 1 81 ? -22.602 17.717 16.779 1.00 77.88 81 GLU A N 1
ATOM 598 C CA . GLU A 1 81 ? -23.740 17.077 17.455 1.00 77.88 81 GLU A CA 1
ATOM 599 C C . GLU A 1 81 ? -23.594 17.053 18.986 1.00 77.88 81 GLU A C 1
ATOM 601 O O . GLU A 1 81 ? -24.511 16.623 19.692 1.00 77.88 81 GLU A O 1
ATOM 606 N N . VAL A 1 82 ? -22.470 17.547 19.514 1.00 79.12 82 VAL A N 1
ATOM 607 C CA . VAL A 1 82 ? -22.161 17.565 20.944 1.00 79.12 82 VAL A CA 1
ATOM 608 C C . VAL A 1 82 ? -22.355 18.968 21.512 1.00 79.12 82 VAL A C 1
ATOM 610 O O . VAL A 1 82 ? -21.721 19.930 21.091 1.00 79.12 82 VAL A O 1
ATOM 613 N N . ALA A 1 83 ? -23.220 19.088 22.518 1.00 84.19 83 ALA A N 1
ATOM 614 C CA . ALA A 1 83 ? -23.489 20.347 23.202 1.00 84.19 83 ALA A CA 1
ATOM 615 C C . ALA A 1 83 ? -22.826 20.363 24.584 1.00 84.19 83 ALA A C 1
ATOM 617 O O . ALA A 1 83 ? -23.354 19.779 25.535 1.00 84.19 83 ALA A O 1
ATOM 618 N N . PHE A 1 84 ? -21.684 21.039 24.714 1.00 80.88 84 PHE A N 1
ATOM 619 C CA . PHE A 1 84 ? -21.060 21.294 26.017 1.00 80.88 84 PHE A CA 1
ATOM 620 C C . PHE A 1 84 ? -22.009 22.103 26.910 1.00 80.88 84 PHE A C 1
ATOM 622 O O . PHE A 1 84 ? -22.781 22.940 26.434 1.00 80.88 84 PHE A O 1
ATOM 629 N N . LEU A 1 85 ? -22.007 21.825 28.214 1.00 74.06 85 LEU A N 1
ATOM 630 C CA . LEU A 1 85 ? -22.856 22.567 29.147 1.00 74.06 85 LEU A CA 1
ATOM 631 C C . LEU A 1 85 ? -22.378 24.021 29.239 1.00 74.06 85 LEU A C 1
ATOM 633 O O . LEU A 1 85 ? -21.184 24.270 29.272 1.00 74.06 85 LEU A O 1
ATOM 637 N N . THR A 1 86 ? -23.297 24.981 29.377 1.00 66.88 86 THR A N 1
ATOM 638 C CA . THR A 1 86 ? -23.023 26.439 29.341 1.00 66.88 86 THR A CA 1
ATOM 639 C C . THR A 1 86 ? -22.010 26.948 30.378 1.00 66.88 86 THR A C 1
ATOM 641 O O . THR A 1 86 ? -21.618 28.104 30.341 1.00 66.88 86 THR A O 1
ATOM 644 N N . ARG A 1 87 ? -21.628 26.109 31.343 1.00 73.00 87 ARG A N 1
ATOM 645 C CA . ARG A 1 87 ? -20.635 26.403 32.384 1.00 73.00 87 ARG A CA 1
ATOM 646 C C . ARG A 1 87 ? -19.222 25.917 32.034 1.00 73.00 87 ARG A C 1
ATOM 648 O O . ARG A 1 87 ? -18.312 26.157 32.817 1.00 73.00 87 ARG A O 1
ATOM 655 N N . GLU A 1 88 ? -19.063 25.188 30.930 1.00 75.88 88 GLU A N 1
ATOM 656 C CA . GLU A 1 88 ? -17.773 24.683 30.461 1.00 75.88 88 GLU A CA 1
ATOM 657 C C . GLU A 1 88 ? -17.068 25.750 29.606 1.00 75.88 88 GLU A C 1
ATOM 659 O O . GLU A 1 88 ? -17.684 26.277 28.672 1.00 75.88 88 GLU A O 1
ATOM 664 N N . PRO A 1 89 ? -15.787 26.057 29.877 1.00 75.88 89 PRO A N 1
ATOM 665 C CA . PRO A 1 89 ? -14.981 26.914 29.015 1.00 75.88 89 PRO A CA 1
ATOM 666 C C . PRO A 1 89 ? -14.959 26.393 27.570 1.00 75.88 89 PRO A C 1
ATOM 668 O O . PRO A 1 89 ? -14.799 25.195 27.340 1.00 75.88 89 PRO A O 1
ATOM 671 N N . GLY A 1 90 ? -15.146 27.289 26.596 1.00 77.50 90 GLY A N 1
ATOM 672 C CA . GLY A 1 90 ? -15.109 26.948 25.169 1.00 77.50 90 GLY A CA 1
ATOM 673 C C . GLY A 1 90 ? -16.434 26.439 24.586 1.00 77.50 90 GLY A C 1
ATOM 674 O O . GLY A 1 90 ? -16.507 26.192 23.381 1.00 77.50 90 GLY A O 1
ATOM 675 N N . ALA A 1 91 ? -17.508 26.345 25.383 1.00 82.00 91 ALA A N 1
ATOM 676 C CA . ALA A 1 91 ? -18.830 25.939 24.898 1.00 82.00 91 ALA A CA 1
ATOM 677 C C . ALA A 1 91 ? -19.381 26.877 23.801 1.00 82.00 91 ALA A C 1
ATOM 679 O O . ALA A 1 91 ? -20.005 26.402 22.846 1.00 82.00 91 ALA A O 1
ATOM 680 N N . GLY A 1 92 ? -19.122 28.191 23.894 1.00 81.19 92 GLY A N 1
ATOM 681 C CA . GLY A 1 92 ? -19.479 29.160 22.849 1.00 81.19 92 GLY A CA 1
ATOM 682 C C . GLY A 1 92 ? -18.788 28.886 21.508 1.00 81.19 92 GLY A C 1
ATOM 683 O O . GLY A 1 92 ? -19.435 28.903 20.457 1.00 81.19 92 GLY A O 1
ATOM 684 N N . VAL A 1 93 ? -17.504 28.517 21.551 1.00 83.69 93 VAL A N 1
ATOM 685 C CA . VAL A 1 93 ? -16.678 28.204 20.371 1.00 83.69 93 VAL A CA 1
ATOM 686 C C . VAL A 1 93 ? -17.178 26.937 19.671 1.00 83.69 93 VAL A C 1
ATOM 688 O O . VAL A 1 93 ? -17.329 26.932 18.451 1.00 83.69 93 VAL A O 1
ATOM 691 N N . VAL A 1 94 ? -17.517 25.884 20.428 1.00 85.44 94 VAL A N 1
ATOM 692 C CA . VAL A 1 94 ? -18.084 24.641 19.866 1.00 85.44 94 VAL A CA 1
ATOM 693 C C . VAL A 1 94 ? -19.433 24.892 19.197 1.00 85.44 94 VAL A C 1
ATOM 695 O O . VAL A 1 94 ? -19.703 24.345 18.128 1.00 85.44 94 VAL A O 1
ATOM 698 N N . ARG A 1 95 ? -20.280 25.746 19.785 1.00 83.19 95 ARG A N 1
ATOM 699 C CA . ARG A 1 95 ? -21.571 26.110 19.186 1.00 83.19 95 ARG A CA 1
ATOM 700 C C . ARG A 1 95 ? -21.387 26.849 17.861 1.00 83.19 95 ARG A C 1
ATOM 702 O O . ARG A 1 95 ? -22.004 26.471 16.873 1.00 83.19 95 ARG A O 1
ATOM 709 N N . ALA A 1 96 ? -20.508 27.847 17.827 1.00 82.44 96 ALA A N 1
ATOM 710 C CA . ALA A 1 96 ? -20.214 28.591 16.605 1.00 82.44 96 ALA A CA 1
ATOM 711 C C . ALA A 1 96 ? -19.597 27.695 15.511 1.00 82.44 96 ALA A C 1
ATOM 713 O O . ALA A 1 96 ? -19.934 27.828 14.335 1.00 82.44 96 ALA A O 1
ATOM 714 N N . TYR A 1 97 ? -18.756 26.730 15.896 1.00 85.00 97 TYR A N 1
ATOM 715 C CA . TYR A 1 97 ? -18.282 25.678 14.998 1.00 85.00 97 TYR A CA 1
ATOM 716 C C . TYR A 1 97 ? -19.439 24.825 14.443 1.00 85.00 97 TYR A C 1
ATOM 718 O O . TYR A 1 97 ? -19.526 24.616 13.232 1.00 85.00 97 TYR A O 1
ATOM 726 N N . ALA A 1 98 ? -20.355 24.363 15.300 1.00 83.00 98 ALA A N 1
ATOM 727 C CA . ALA A 1 98 ? -21.501 23.555 14.884 1.00 83.00 98 ALA A CA 1
ATOM 728 C C . ALA A 1 98 ? -22.417 24.309 13.904 1.00 83.00 98 ALA A C 1
ATOM 730 O O . ALA A 1 98 ? -22.893 23.717 12.934 1.00 83.00 98 ALA A O 1
ATOM 731 N N . ASP A 1 99 ? -22.624 25.609 14.121 1.00 82.12 99 ASP A N 1
ATOM 732 C CA . ASP A 1 99 ? -23.400 26.473 13.227 1.00 82.12 99 ASP A CA 1
ATOM 733 C C . ASP A 1 99 ? -22.726 26.611 11.851 1.00 82.12 99 ASP A C 1
ATOM 735 O O . ASP A 1 99 ? -23.389 26.498 10.817 1.00 82.12 99 ASP A O 1
ATOM 739 N N . TRP A 1 100 ? -21.398 26.776 11.821 1.00 81.00 100 TRP A N 1
ATOM 740 C CA . TRP A 1 100 ? -20.624 26.821 10.576 1.00 81.00 100 TRP A CA 1
ATOM 741 C C . TRP A 1 100 ? -20.713 25.510 9.779 1.00 81.00 100 TRP A C 1
ATOM 743 O O . TRP A 1 100 ? -20.889 25.544 8.561 1.00 81.00 100 TRP A O 1
ATOM 753 N N . VAL A 1 101 ? -20.650 24.356 10.455 1.00 74.88 101 VAL A N 1
ATOM 754 C CA . VAL A 1 101 ? -20.776 23.037 9.808 1.00 74.88 101 VAL A CA 1
ATOM 755 C C . VAL A 1 101 ? -22.181 22.806 9.257 1.00 74.88 101 VAL A C 1
ATOM 757 O O . VAL A 1 101 ? -22.329 22.277 8.155 1.00 74.88 101 VAL A O 1
ATOM 760 N N . ARG A 1 102 ? -23.219 23.186 10.011 1.00 69.75 102 ARG A N 1
ATOM 761 C CA . ARG A 1 102 ? -24.620 22.945 9.632 1.00 69.75 102 ARG A CA 1
ATOM 762 C C . ARG A 1 102 ? -25.092 23.846 8.491 1.00 69.75 102 ARG A C 1
ATOM 764 O O . ARG A 1 102 ? -25.967 23.426 7.734 1.00 69.75 102 ARG A O 1
ATOM 771 N N . GLY A 1 103 ? -24.510 25.038 8.345 1.00 58.53 103 GLY A N 1
ATOM 772 C CA . GLY A 1 103 ? -24.951 26.028 7.363 1.00 58.53 103 GLY A CA 1
ATOM 773 C C . GLY A 1 103 ? -26.379 26.538 7.634 1.00 58.53 103 GLY A C 1
ATOM 774 O O . GLY A 1 103 ? -27.018 26.137 8.611 1.00 58.53 103 GLY A O 1
ATOM 775 N N . PRO A 1 104 ? -26.912 27.451 6.803 1.00 42.50 104 PRO A N 1
ATOM 776 C CA . PRO A 1 104 ? -28.285 27.926 6.950 1.00 42.50 104 PRO A CA 1
ATOM 777 C C . PRO A 1 104 ? -29.269 26.759 6.783 1.00 42.50 104 PRO A C 1
ATOM 779 O O . PRO A 1 104 ? -29.160 25.975 5.842 1.00 42.50 104 PRO A O 1
ATOM 782 N N . ALA A 1 105 ? -30.220 26.643 7.712 1.00 37.12 105 ALA A N 1
ATOM 783 C CA . ALA A 1 105 ? -31.153 25.523 7.781 1.00 37.12 105 ALA A CA 1
ATOM 784 C C . ALA A 1 105 ? -31.937 25.348 6.466 1.00 37.12 105 ALA A C 1
ATOM 786 O O . ALA A 1 105 ? -32.766 26.187 6.113 1.00 37.12 105 ALA A O 1
ATOM 787 N N . ALA A 1 106 ? -31.687 24.245 5.760 1.00 32.06 106 ALA A N 1
ATOM 788 C CA . ALA A 1 106 ? -32.530 23.781 4.667 1.00 32.06 106 ALA A CA 1
ATOM 789 C C . ALA A 1 106 ? -33.679 22.912 5.213 1.00 32.06 106 ALA A C 1
ATOM 791 O O . ALA A 1 106 ? -33.515 22.192 6.199 1.00 32.06 106 ALA A O 1
ATOM 792 N N . ASP A 1 107 ? -34.831 23.035 4.554 1.00 26.38 107 ASP A N 1
ATOM 793 C CA . ASP A 1 107 ? -36.159 22.481 4.857 1.00 26.38 107 ASP A CA 1
ATOM 794 C C . ASP A 1 107 ? -36.139 21.067 5.502 1.00 26.38 107 ASP A C 1
ATOM 796 O O . ASP A 1 107 ? -35.471 20.165 4.980 1.00 26.38 107 ASP A O 1
ATOM 800 N N . PRO A 1 108 ? -36.879 20.806 6.603 1.00 30.48 108 PRO A N 1
ATOM 801 C CA . PRO A 1 108 ? -36.772 19.571 7.389 1.00 30.48 108 PRO A CA 1
ATOM 802 C C . PRO A 1 108 ? -37.463 18.344 6.753 1.00 30.48 108 PRO A C 1
ATOM 804 O O . PRO A 1 108 ? -37.961 17.466 7.455 1.00 30.48 108 PRO A O 1
ATOM 807 N N . GLY A 1 109 ? -37.477 18.249 5.421 1.00 29.17 109 GLY A N 1
ATOM 808 C CA . GLY A 1 109 ? -38.101 17.159 4.663 1.00 29.17 109 GLY A CA 1
ATOM 809 C C . GLY A 1 109 ? -37.146 16.103 4.094 1.00 29.17 109 GLY A C 1
ATOM 810 O O . GLY A 1 109 ? -37.619 15.098 3.572 1.00 29.17 109 GLY A O 1
ATOM 811 N N . ALA A 1 110 ? -35.823 16.288 4.170 1.00 32.59 110 ALA A N 1
ATOM 812 C CA . ALA A 1 110 ? -34.881 15.438 3.434 1.00 32.59 110 ALA A CA 1
ATOM 813 C C . ALA A 1 110 ? -33.614 15.064 4.221 1.00 32.59 110 ALA A C 1
ATOM 815 O O . ALA A 1 110 ? -32.505 15.320 3.770 1.00 32.59 110 ALA A O 1
ATOM 816 N N . ARG A 1 111 ? -33.754 14.409 5.378 1.00 34.00 111 ARG A N 1
ATOM 817 C CA . ARG A 1 111 ? -32.697 13.535 5.926 1.00 34.00 111 ARG A CA 1
ATOM 818 C C . ARG A 1 111 ? -33.329 12.292 6.541 1.00 34.00 111 ARG A C 1
ATOM 820 O O . ARG A 1 111 ? -33.475 12.170 7.752 1.00 34.00 111 ARG A O 1
ATOM 827 N N . ALA A 1 112 ? -33.737 11.375 5.667 1.00 31.56 112 ALA A N 1
ATOM 828 C CA . ALA A 1 112 ? -33.922 9.987 6.054 1.00 31.56 112 ALA A CA 1
ATOM 829 C C . ALA A 1 112 ? -32.538 9.363 6.260 1.00 31.56 112 ALA A C 1
ATOM 831 O O . ALA A 1 112 ? -31.643 9.535 5.434 1.00 31.56 112 ALA A O 1
ATOM 832 N N . ALA A 1 113 ? -32.386 8.669 7.382 1.00 34.81 113 ALA A N 1
ATOM 833 C CA . ALA A 1 113 ? -31.215 7.896 7.744 1.00 34.81 113 ALA A CA 1
ATOM 834 C C . ALA A 1 113 ? -30.732 7.020 6.578 1.00 34.81 113 ALA A C 1
ATOM 836 O O . ALA A 1 113 ? -31.445 6.121 6.130 1.00 34.81 113 ALA A O 1
ATOM 837 N N . THR A 1 114 ? -29.487 7.206 6.149 1.00 31.59 114 THR A N 1
ATOM 838 C CA . THR A 1 114 ? -28.715 6.143 5.505 1.00 31.59 114 THR A CA 1
ATOM 839 C C . THR A 1 114 ? -28.290 5.163 6.593 1.00 31.59 114 THR A C 1
ATOM 841 O O . THR A 1 114 ? -27.146 5.114 7.030 1.00 31.59 114 THR A O 1
ATOM 844 N N . ALA A 1 115 ? -29.260 4.384 7.072 1.00 34.56 115 ALA A N 1
ATOM 845 C CA . ALA A 1 115 ? -28.960 3.120 7.711 1.00 34.56 115 ALA A CA 1
ATOM 846 C C . ALA A 1 115 ? -28.235 2.264 6.666 1.00 34.56 115 ALA A C 1
ATOM 848 O O . ALA A 1 115 ? -28.830 1.842 5.671 1.00 34.56 115 ALA A O 1
ATOM 849 N N . VAL A 1 116 ? -26.936 2.062 6.882 1.00 38.12 116 VAL A N 1
ATOM 850 C CA . VAL A 1 116 ? -26.158 1.016 6.221 1.00 38.12 116 VAL A CA 1
ATOM 851 C C . VAL A 1 116 ? -26.949 -0.279 6.389 1.00 38.12 116 VAL A C 1
ATOM 853 O O . VAL A 1 116 ? -27.267 -0.680 7.511 1.00 38.12 116 VAL A O 1
ATOM 856 N N . ARG A 1 117 ? -27.358 -0.894 5.275 1.00 34.22 117 ARG A N 1
ATOM 857 C CA . ARG A 1 117 ? -27.998 -2.210 5.330 1.00 34.22 117 ARG A CA 1
ATOM 858 C C . ARG A 1 117 ? -26.978 -3.196 5.909 1.00 34.22 117 ARG A C 1
ATOM 860 O O . ARG A 1 117 ? -25.849 -3.202 5.424 1.00 34.22 117 ARG A O 1
ATOM 867 N N . PRO A 1 118 ? -27.346 -4.039 6.888 1.00 38.97 118 PRO A N 1
ATOM 868 C CA . PRO A 1 118 ? -26.502 -5.159 7.262 1.00 38.97 118 PRO A CA 1
ATOM 869 C C . PRO A 1 118 ? -26.448 -6.104 6.061 1.00 38.97 118 PRO A C 1
ATOM 871 O O . PRO A 1 118 ? -27.478 -6.626 5.632 1.00 38.97 118 PRO A O 1
ATOM 874 N N . THR A 1 119 ? -25.270 -6.292 5.482 1.00 46.94 119 THR A N 1
ATOM 875 C CA . THR A 1 119 ? -25.015 -7.439 4.612 1.00 46.94 119 THR A CA 1
ATOM 876 C C . THR A 1 119 ? -24.671 -8.604 5.539 1.00 46.94 119 THR A C 1
ATOM 878 O O . THR A 1 119 ? -23.678 -8.539 6.257 1.00 46.94 119 THR A O 1
ATOM 881 N N . ASP A 1 120 ? -25.489 -9.660 5.559 1.00 52.72 120 ASP A N 1
ATOM 882 C CA . ASP A 1 120 ? -25.298 -10.872 6.386 1.00 52.72 120 ASP A CA 1
ATOM 883 C C . ASP A 1 120 ? -24.113 -11.755 5.909 1.00 52.72 120 ASP A C 1
ATOM 885 O O . ASP A 1 120 ? -24.157 -12.984 5.965 1.00 52.72 120 ASP A O 1
ATOM 889 N N . GLY A 1 121 ? -23.031 -11.154 5.405 1.00 67.06 121 GLY A N 1
ATOM 890 C CA . GLY A 1 121 ? -21.900 -11.873 4.823 1.00 67.06 121 GLY A CA 1
ATOM 891 C C . GLY A 1 121 ? -20.585 -11.096 4.873 1.00 67.06 121 GLY A C 1
ATOM 892 O O . GLY A 1 121 ? -20.572 -9.923 5.248 1.00 67.06 121 GLY A O 1
ATOM 893 N N . PRO A 1 122 ? -19.464 -11.751 4.523 1.00 77.44 122 PRO A N 1
ATOM 894 C CA . PRO A 1 122 ? -18.170 -11.091 4.434 1.00 77.44 122 PRO A CA 1
ATOM 895 C C . PRO A 1 122 ? -18.214 -9.920 3.450 1.00 77.44 122 PRO A C 1
ATOM 897 O O . PRO A 1 122 ? -18.872 -10.009 2.412 1.00 77.44 122 PRO A O 1
ATOM 900 N N . ILE A 1 123 ? -17.501 -8.843 3.769 1.00 86.56 123 ILE A N 1
ATOM 901 C CA . ILE A 1 123 ? -17.383 -7.665 2.907 1.00 86.56 123 ILE A CA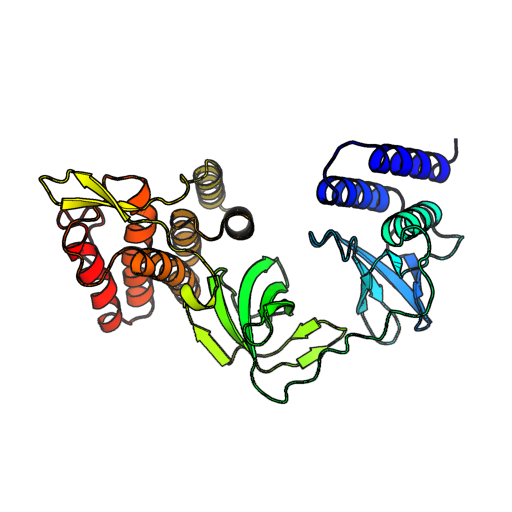 1
ATOM 902 C C . ILE A 1 123 ? -15.920 -7.397 2.576 1.00 86.56 123 ILE A C 1
ATOM 904 O O . ILE A 1 123 ? -15.045 -7.543 3.431 1.00 86.56 123 ILE A O 1
ATOM 908 N N . ASP A 1 124 ? -15.674 -6.981 1.338 1.00 83.81 124 ASP A N 1
ATOM 909 C CA . ASP A 1 124 ? -14.346 -6.604 0.870 1.00 83.81 124 ASP A CA 1
ATOM 910 C C . ASP A 1 124 ? -14.131 -5.099 1.028 1.00 83.81 124 ASP A C 1
ATOM 912 O O . ASP A 1 124 ? -14.946 -4.280 0.590 1.00 83.81 124 ASP A O 1
ATOM 916 N N . LEU A 1 125 ? -13.000 -4.745 1.630 1.00 87.62 125 LEU A N 1
ATOM 917 C CA . LEU A 1 125 ? -12.578 -3.379 1.887 1.00 87.62 125 LEU A CA 1
ATOM 918 C C . LEU A 1 125 ? -11.229 -3.116 1.218 1.00 87.62 125 LEU A C 1
ATOM 920 O O . LEU A 1 125 ? -10.248 -3.788 1.522 1.00 87.62 125 LEU A O 1
ATOM 924 N N . ALA A 1 126 ? -11.155 -2.103 0.363 1.00 87.38 126 ALA A N 1
ATOM 925 C CA . ALA A 1 126 ? -9.897 -1.522 -0.085 1.00 87.38 126 ALA A CA 1
ATOM 926 C C . ALA A 1 126 ? -9.307 -0.653 1.031 1.00 87.38 126 ALA A C 1
ATOM 928 O O . ALA A 1 126 ? -9.945 0.310 1.455 1.00 87.38 126 ALA A O 1
ATOM 929 N N . VAL A 1 127 ? -8.102 -0.964 1.504 1.00 88.75 127 VAL A N 1
ATOM 930 C CA . VAL A 1 127 ? -7.393 -0.180 2.522 1.00 88.75 127 VAL A CA 1
ATOM 931 C C . VAL A 1 127 ? -6.750 1.031 1.851 1.00 88.75 127 VAL A C 1
ATOM 933 O O . VAL A 1 127 ? -5.785 0.890 1.104 1.00 88.75 127 VAL A O 1
ATOM 936 N N . LEU A 1 128 ? -7.275 2.225 2.126 1.00 83.19 128 LEU A N 1
ATOM 937 C CA . LEU A 1 128 ? -6.811 3.471 1.510 1.00 83.19 128 LEU A CA 1
ATOM 938 C C . LEU A 1 128 ? -5.735 4.161 2.349 1.00 83.19 128 LEU A C 1
ATOM 940 O O . LEU A 1 128 ? -4.752 4.653 1.815 1.00 83.19 128 LEU A O 1
ATOM 944 N N . ALA A 1 129 ? -5.924 4.211 3.667 1.00 82.56 129 ALA A N 1
ATOM 945 C CA . ALA A 1 129 ? -4.968 4.823 4.585 1.00 82.56 129 ALA A CA 1
ATOM 946 C C . ALA A 1 129 ? -4.981 4.097 5.928 1.00 82.56 129 ALA A C 1
ATOM 948 O O . ALA A 1 129 ? -6.044 3.716 6.426 1.00 82.56 129 ALA A O 1
ATOM 949 N N . VAL A 1 130 ? -3.807 3.936 6.535 1.00 80.19 130 VAL A N 1
ATOM 950 C CA . VAL A 1 130 ? -3.649 3.285 7.841 1.00 80.19 130 VAL A CA 1
ATOM 951 C C . VAL A 1 130 ? -3.305 4.341 8.885 1.00 80.19 130 VAL A C 1
ATOM 953 O O . VAL A 1 130 ? -2.258 4.976 8.826 1.00 80.19 130 VAL A O 1
ATOM 956 N N . LEU A 1 131 ? -4.202 4.507 9.852 1.00 78.44 131 LEU A N 1
ATOM 957 C CA . LEU A 1 131 ? -4.100 5.433 10.979 1.00 78.44 131 LEU A CA 1
ATOM 958 C C . LEU A 1 131 ? -3.649 4.660 12.239 1.00 78.44 131 LEU A C 1
ATOM 960 O O . LEU A 1 131 ? -3.680 3.427 12.250 1.00 78.44 131 LEU A O 1
ATOM 964 N N . PRO A 1 132 ? -3.280 5.332 13.349 1.00 68.31 132 PRO A N 1
ATOM 965 C CA . PRO A 1 132 ? -2.733 4.655 14.532 1.00 68.31 132 PRO A CA 1
ATOM 966 C C . PRO A 1 132 ? -3.622 3.564 15.151 1.00 68.31 132 PRO A C 1
ATOM 968 O O . PRO A 1 132 ? -3.111 2.662 15.811 1.00 68.31 132 PRO A O 1
ATOM 971 N N . ARG A 1 133 ? -4.950 3.652 14.990 1.00 72.44 133 ARG A N 1
ATOM 972 C CA . ARG A 1 133 ? -5.920 2.712 15.591 1.00 72.44 133 ARG A CA 1
ATOM 973 C C . ARG A 1 133 ? -7.022 2.252 14.638 1.00 72.44 133 ARG A C 1
ATOM 975 O O . ARG A 1 133 ? -7.930 1.541 15.064 1.00 72.44 133 ARG A O 1
ATOM 982 N N . THR A 1 134 ? -6.993 2.708 13.394 1.00 80.12 134 THR A N 1
ATOM 983 C CA . THR A 1 134 ? -8.051 2.499 12.399 1.00 80.12 134 THR A CA 1
ATOM 984 C C . THR A 1 134 ? -7.460 2.546 11.002 1.00 80.12 134 THR A C 1
ATOM 986 O O . THR A 1 134 ? -6.324 2.965 10.817 1.00 80.12 134 THR A O 1
ATOM 989 N N . ALA A 1 135 ? -8.241 2.174 10.004 1.00 79.31 135 ALA A N 1
ATOM 990 C CA . ALA A 1 135 ? -7.936 2.446 8.614 1.00 79.31 135 ALA A CA 1
ATOM 991 C C . ALA A 1 135 ? -9.129 3.098 7.927 1.00 79.31 135 ALA A C 1
ATOM 993 O O . ALA A 1 135 ? -10.282 2.731 8.172 1.00 79.31 135 ALA A O 1
ATOM 994 N N . ARG A 1 136 ? -8.837 4.053 7.044 1.00 82.62 136 ARG A N 1
ATOM 995 C CA . ARG A 1 136 ? -9.804 4.516 6.054 1.00 82.62 136 ARG A CA 1
ATOM 996 C C . ARG A 1 136 ? -9.851 3.470 4.956 1.00 82.62 136 ARG A C 1
ATOM 998 O O . ARG A 1 136 ? -8.816 3.143 4.373 1.00 82.62 136 ARG A O 1
ATOM 1005 N N . CYS A 1 137 ? -11.037 2.947 4.701 1.00 85.19 137 CYS A N 1
ATOM 1006 C CA . CYS A 1 137 ? -11.256 1.934 3.690 1.00 85.19 137 CYS A CA 1
ATOM 1007 C C . CYS A 1 137 ? -12.390 2.338 2.757 1.00 85.19 137 CYS A C 1
ATOM 1009 O O . CYS A 1 137 ? -13.241 3.140 3.127 1.00 85.19 137 CYS A O 1
ATOM 1011 N N . ARG A 1 138 ? -12.435 1.727 1.578 1.00 84.31 138 ARG A N 1
ATOM 1012 C CA . ARG A 1 138 ? -13.576 1.799 0.668 1.00 84.31 138 ARG A CA 1
ATOM 1013 C C . ARG A 1 138 ? -14.182 0.421 0.499 1.00 84.31 138 ARG A C 1
ATOM 1015 O O . ARG A 1 138 ? -13.459 -0.538 0.242 1.00 84.31 138 ARG A O 1
ATOM 1022 N N . ARG A 1 139 ? -15.497 0.307 0.629 1.00 85.25 139 ARG A N 1
ATOM 1023 C CA . ARG A 1 139 ? -16.203 -0.941 0.346 1.00 85.25 139 ARG A CA 1
ATOM 1024 C C . ARG A 1 139 ? -16.218 -1.207 -1.153 1.00 85.25 139 ARG A C 1
ATOM 1026 O O . ARG A 1 139 ? -16.490 -0.306 -1.940 1.00 85.25 139 ARG A O 1
ATOM 1033 N N . LEU A 1 140 ? -15.937 -2.443 -1.554 1.00 80.56 140 LEU A N 1
ATOM 1034 C CA . LEU A 1 140 ? -15.906 -2.806 -2.976 1.00 80.56 140 LEU A CA 1
ATOM 1035 C C . LEU A 1 140 ? -17.281 -3.155 -3.559 1.00 80.56 140 LEU A C 1
ATOM 1037 O O . LEU A 1 140 ? -17.411 -3.248 -4.775 1.00 80.56 140 LEU A O 1
ATOM 1041 N N . ASP A 1 141 ? -18.295 -3.361 -2.721 1.00 80.12 141 ASP A N 1
ATOM 1042 C CA . ASP A 1 141 ? -19.651 -3.698 -3.161 1.00 80.12 141 ASP A CA 1
ATOM 1043 C C . ASP A 1 141 ? -20.469 -2.467 -3.580 1.00 80.12 141 ASP A C 1
ATOM 1045 O O . ASP A 1 141 ? -21.198 -2.528 -4.570 1.00 80.12 141 ASP A O 1
ATOM 1049 N N . ASP A 1 142 ? -20.340 -1.355 -2.857 1.00 76.12 142 ASP A N 1
ATOM 1050 C CA . ASP A 1 142 ? -21.078 -0.114 -3.120 1.00 76.12 142 ASP A CA 1
ATOM 1051 C C . ASP A 1 142 ? -20.194 1.134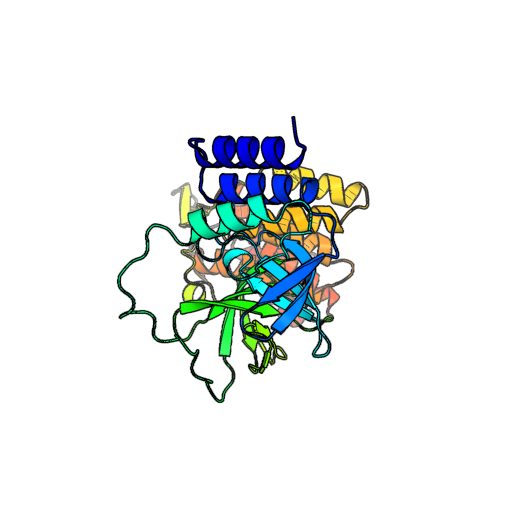 -3.286 1.00 76.12 142 ASP A C 1
ATOM 1053 O O . ASP A 1 142 ? -20.706 2.212 -3.590 1.00 76.12 142 ASP A O 1
ATOM 1057 N N . GLY A 1 143 ? -18.874 1.001 -3.125 1.00 72.75 143 GLY A N 1
ATOM 1058 C CA . GLY A 1 143 ? -17.921 2.100 -3.280 1.00 72.75 143 GLY A CA 1
ATOM 1059 C C . GLY A 1 143 ? -17.911 3.096 -2.120 1.00 72.75 143 GLY A C 1
ATOM 1060 O O . GLY A 1 143 ? -17.225 4.111 -2.223 1.00 72.75 143 GLY A O 1
ATOM 1061 N N . SER A 1 144 ? -18.658 2.848 -1.039 1.00 72.06 144 SER A N 1
ATOM 1062 C CA . SER A 1 144 ? -18.734 3.773 0.094 1.00 72.06 144 SER A CA 1
ATOM 1063 C C . SER A 1 144 ? -17.469 3.749 0.952 1.00 72.06 144 SER A C 1
ATOM 1065 O O . SER A 1 144 ? -16.878 2.695 1.205 1.00 72.06 144 SER A O 1
ATOM 1067 N N . ASP A 1 145 ? -17.062 4.924 1.429 1.00 76.88 145 ASP A N 1
ATOM 1068 C CA . ASP A 1 145 ? -15.941 5.046 2.353 1.00 76.88 145 ASP A CA 1
ATOM 1069 C C . ASP A 1 145 ? -16.388 4.690 3.779 1.00 76.88 145 ASP A C 1
ATOM 1071 O O . ASP A 1 145 ? -17.444 5.109 4.260 1.00 76.88 145 ASP A O 1
ATOM 1075 N N . VAL A 1 146 ? -15.572 3.893 4.467 1.00 75.38 146 VAL A N 1
ATOM 1076 C CA . VAL A 1 146 ? -15.819 3.410 5.825 1.00 75.38 146 VAL A CA 1
ATOM 1077 C C . VAL A 1 146 ? -14.551 3.472 6.664 1.00 75.38 146 VAL A C 1
ATOM 1079 O O . VAL A 1 146 ? -13.437 3.252 6.188 1.00 75.38 146 VAL A O 1
ATOM 1082 N N . VAL A 1 147 ? -14.721 3.716 7.960 1.00 81.50 147 VAL A N 1
ATOM 1083 C CA . VAL A 1 147 ? -13.629 3.584 8.925 1.00 81.50 147 VAL A CA 1
ATOM 1084 C C . VAL A 1 147 ? -13.663 2.180 9.508 1.00 81.50 147 VAL A C 1
ATOM 1086 O O . VAL A 1 147 ? -14.609 1.810 10.208 1.00 81.50 147 VAL A O 1
ATOM 1089 N N . TYR A 1 148 ? -12.610 1.420 9.230 1.00 78.62 148 TYR A N 1
ATOM 1090 C CA . TYR A 1 148 ? -12.408 0.077 9.749 1.00 78.62 148 TYR A CA 1
ATOM 1091 C C . TYR A 1 148 ? -11.488 0.104 10.969 1.00 78.62 148 TYR A C 1
ATOM 1093 O O . TYR A 1 148 ? -10.455 0.780 10.968 1.00 78.62 148 TYR A O 1
ATOM 1101 N N . ARG A 1 149 ? -11.840 -0.638 12.019 1.00 82.94 149 ARG A N 1
ATOM 1102 C CA . ARG A 1 149 ? -10.961 -0.859 13.171 1.00 82.94 149 ARG A CA 1
ATOM 1103 C C . ARG A 1 149 ? -10.406 -2.288 13.119 1.00 82.94 149 ARG A C 1
ATOM 1105 O O . ARG A 1 149 ? -11.171 -3.219 13.376 1.00 82.94 149 ARG A O 1
ATOM 1112 N N . PRO A 1 150 ? -9.107 -2.471 12.815 1.00 69.31 150 PRO A N 1
ATOM 1113 C CA . PRO A 1 150 ? -8.482 -3.785 12.895 1.00 69.31 150 PRO A CA 1
ATOM 1114 C C . PRO A 1 150 ? -8.394 -4.258 14.347 1.00 69.31 150 PRO A C 1
ATOM 1116 O O . PRO A 1 150 ? -8.382 -3.456 15.286 1.00 69.31 150 PRO A O 1
ATOM 1119 N N . SER A 1 151 ? -8.282 -5.571 14.529 1.00 67.50 151 SER A N 1
ATOM 1120 C CA . SER A 1 151 ? -7.929 -6.133 15.836 1.00 67.50 151 SER A CA 1
ATOM 1121 C C . SER A 1 151 ? -6.475 -5.775 16.192 1.00 67.50 151 SER A C 1
ATOM 1123 O O . SER A 1 151 ? -5.644 -5.669 15.296 1.00 67.50 151 SER A O 1
ATOM 1125 N N . ASP A 1 152 ? -6.120 -5.669 17.481 1.00 52.66 152 ASP A N 1
ATOM 1126 C CA . ASP A 1 152 ? -4.797 -5.190 17.961 1.00 52.66 152 ASP A CA 1
ATOM 1127 C C . ASP A 1 152 ? -3.559 -5.942 17.408 1.00 52.66 152 ASP A C 1
ATOM 1129 O O . ASP A 1 152 ? -2.425 -5.513 17.611 1.00 52.66 152 ASP A O 1
ATOM 1133 N N . ARG A 1 153 ? -3.746 -7.084 16.735 1.00 50.50 153 ARG A N 1
ATOM 1134 C CA . ARG A 1 153 ? -2.677 -7.909 16.147 1.00 50.50 153 ARG A CA 1
ATOM 1135 C C . ARG A 1 153 ? -2.606 -7.854 14.619 1.00 50.50 153 ARG A C 1
ATOM 1137 O O . ARG A 1 153 ? -1.671 -8.408 14.049 1.00 50.50 153 ARG A O 1
ATOM 1144 N N . GLU A 1 154 ? -3.577 -7.234 13.959 1.00 57.97 154 GLU A N 1
ATOM 1145 C CA . GLU A 1 154 ? -3.655 -7.181 12.500 1.00 57.97 154 GLU A CA 1
ATOM 1146 C C . GLU A 1 154 ? -2.921 -5.943 11.982 1.00 57.97 154 GLU A C 1
ATOM 1148 O O . GLU A 1 154 ? -3.251 -4.810 12.334 1.00 57.97 154 GLU A O 1
ATOM 1153 N N . GLN A 1 155 ? -1.915 -6.156 11.133 1.00 68.50 155 GLN A N 1
ATOM 1154 C CA . GLN A 1 155 ? -1.243 -5.063 10.439 1.00 68.50 155 GLN A CA 1
ATOM 1155 C C . GLN A 1 155 ? -1.877 -4.860 9.071 1.00 68.50 155 GLN A C 1
ATOM 1157 O O . GLN A 1 155 ? -1.845 -5.742 8.217 1.00 68.50 155 GLN A O 1
ATOM 1162 N N . LEU A 1 156 ? -2.461 -3.680 8.893 1.00 83.12 156 LEU A N 1
ATOM 1163 C CA . LEU A 1 156 ? -3.019 -3.237 7.627 1.00 83.12 156 LEU A CA 1
ATOM 1164 C C . LEU A 1 156 ? -1.941 -2.569 6.780 1.00 83.12 156 LEU A C 1
ATOM 1166 O O . LEU A 1 156 ? -1.056 -1.887 7.305 1.00 83.12 156 LEU A O 1
ATOM 1170 N N . VAL A 1 157 ? -2.064 -2.741 5.469 1.00 85.75 157 VAL A N 1
ATOM 1171 C CA . VAL A 1 157 ? -1.164 -2.181 4.460 1.00 85.75 157 VAL A CA 1
ATOM 1172 C C . VAL A 1 157 ? -2.021 -1.413 3.448 1.00 85.75 157 VAL A C 1
ATOM 1174 O O . VAL A 1 157 ? -2.962 -2.005 2.909 1.00 85.75 157 VAL A O 1
ATOM 1177 N N . PRO A 1 158 ? -1.759 -0.115 3.201 1.00 87.25 158 PRO A N 1
ATOM 1178 C CA . PRO A 1 158 ? -2.433 0.628 2.136 1.00 87.25 158 PRO A CA 1
ATOM 1179 C C . PRO A 1 158 ? -2.291 -0.080 0.785 1.00 87.25 158 PRO A C 1
ATOM 1181 O O . PRO A 1 158 ? -1.264 -0.698 0.523 1.00 87.25 158 PRO A O 1
ATOM 1184 N N . GLY A 1 159 ? -3.325 -0.030 -0.052 1.00 83.44 159 GLY A N 1
ATOM 1185 C CA . GLY A 1 159 ? -3.326 -0.718 -1.347 1.00 83.44 159 GLY A CA 1
ATOM 1186 C C . GLY A 1 159 ? -3.561 -2.231 -1.257 1.00 83.44 159 GLY A C 1
ATOM 1187 O O . GLY A 1 159 ? -3.304 -2.955 -2.213 1.00 83.44 159 GLY A O 1
ATOM 1188 N N . THR A 1 160 ? -4.069 -2.732 -0.127 1.00 85.06 160 THR A N 1
ATOM 1189 C CA . THR A 1 160 ? -4.585 -4.107 -0.015 1.00 85.06 160 THR A CA 1
ATOM 1190 C C . THR A 1 160 ? -6.108 -4.128 -0.015 1.00 85.06 160 THR A C 1
ATOM 1192 O O . THR A 1 160 ? -6.765 -3.148 0.336 1.00 85.06 160 THR A O 1
ATOM 1195 N N . ILE A 1 161 ? -6.678 -5.269 -0.388 1.00 84.38 161 ILE A N 1
ATOM 1196 C CA . ILE A 1 161 ? -8.086 -5.598 -0.189 1.00 84.38 161 ILE A CA 1
ATOM 1197 C C . ILE A 1 161 ? -8.159 -6.589 0.967 1.00 84.38 161 ILE A C 1
ATOM 1199 O O . ILE A 1 161 ? -7.503 -7.630 0.926 1.00 84.38 161 ILE A O 1
ATOM 1203 N N . ILE A 1 162 ? -8.956 -6.275 1.982 1.00 86.06 162 ILE A N 1
ATOM 1204 C CA . ILE A 1 162 ? -9.221 -7.156 3.120 1.00 86.06 162 ILE A CA 1
ATOM 1205 C C . ILE A 1 162 ? -10.674 -7.625 3.085 1.00 86.06 162 ILE A C 1
ATOM 1207 O O . ILE A 1 162 ? -11.588 -6.824 2.901 1.00 86.06 162 ILE A O 1
ATOM 1211 N N . THR A 1 163 ? -10.896 -8.917 3.299 1.00 81.69 163 THR A N 1
ATOM 1212 C CA . THR A 1 163 ? -12.236 -9.487 3.467 1.00 81.69 163 THR A CA 1
ATOM 1213 C C . THR A 1 163 ? -12.524 -9.617 4.954 1.00 81.69 163 THR A C 1
ATOM 1215 O O . THR A 1 163 ? -11.868 -10.397 5.655 1.00 81.69 163 THR A O 1
ATOM 1218 N N . VAL A 1 164 ? -13.513 -8.878 5.451 1.00 86.12 164 VAL A N 1
ATOM 1219 C CA . VAL A 1 164 ? -13.859 -8.837 6.878 1.00 86.12 164 VAL A CA 1
ATOM 1220 C C . VAL A 1 164 ? -15.226 -9.451 7.129 1.00 86.12 164 VAL A C 1
ATOM 1222 O O . VAL A 1 164 ? -16.138 -9.320 6.317 1.00 86.12 164 VAL A O 1
ATOM 1225 N N . THR A 1 165 ? -15.390 -10.105 8.279 1.00 81.88 165 THR A N 1
ATOM 1226 C CA . THR A 1 165 ? -16.729 -10.465 8.774 1.00 81.88 165 THR A CA 1
ATOM 1227 C C . THR A 1 165 ? -17.279 -9.282 9.573 1.00 81.88 165 THR A C 1
ATOM 1229 O O . THR A 1 165 ? -16.810 -9.064 10.695 1.00 81.88 165 THR A O 1
ATOM 1232 N N . PRO A 1 166 ? -18.226 -8.500 9.022 1.00 76.06 166 PRO A N 1
ATOM 1233 C CA . PRO A 1 166 ? -18.602 -7.216 9.589 1.00 76.06 166 PRO A CA 1
ATOM 1234 C C . PRO A 1 166 ? -19.281 -7.366 10.953 1.00 76.06 166 PRO A C 1
ATOM 1236 O O . PRO A 1 166 ? -20.203 -8.157 11.150 1.00 76.06 166 PRO A O 1
ATOM 1239 N N . ARG A 1 167 ? -18.844 -6.545 11.901 1.00 73.62 167 ARG A N 1
ATOM 1240 C CA . ARG A 1 167 ? -19.502 -6.242 13.167 1.00 73.62 167 ARG A CA 1
ATOM 1241 C C . ARG A 1 167 ? -19.629 -4.732 13.241 1.00 73.62 167 ARG A C 1
ATOM 1243 O O . ARG A 1 167 ? -18.632 -4.019 13.259 1.00 73.62 167 ARG A O 1
ATOM 1250 N N . HIS A 1 168 ? -20.858 -4.241 13.277 1.00 64.19 168 HIS A N 1
ATOM 1251 C CA . HIS A 1 168 ? -21.095 -2.819 13.466 1.00 64.19 168 HIS A CA 1
ATOM 1252 C C . HIS A 1 168 ? -21.134 -2.510 14.958 1.00 64.19 168 HIS A C 1
ATOM 1254 O O . HIS A 1 168 ? -21.959 -3.060 15.690 1.00 64.19 168 HIS A O 1
ATOM 1260 N N . ARG A 1 169 ? -20.247 -1.622 15.405 1.00 50.38 169 ARG A N 1
ATOM 1261 C CA . ARG A 1 169 ? -20.226 -1.109 16.774 1.00 50.38 169 ARG A CA 1
ATOM 1262 C C . ARG A 1 169 ? -20.053 0.403 16.726 1.00 50.38 169 ARG A C 1
ATOM 1264 O O . ARG A 1 169 ? -19.146 0.891 16.065 1.00 50.38 169 ARG A O 1
ATOM 1271 N N . ASP A 1 170 ? -20.958 1.140 17.368 1.00 51.00 170 ASP A N 1
ATOM 1272 C CA . ASP A 1 170 ? -20.911 2.610 17.452 1.00 51.00 170 ASP A CA 1
ATOM 1273 C C . ASP A 1 170 ? -20.755 3.315 16.085 1.00 51.00 170 ASP A C 1
ATOM 1275 O O . ASP A 1 170 ? -20.007 4.279 15.942 1.00 51.00 170 ASP A O 1
ATOM 1279 N N . GLY A 1 171 ? -21.428 2.800 15.047 1.00 53.00 171 GLY A N 1
ATOM 1280 C CA . GLY A 1 171 ? -21.356 3.336 13.679 1.00 53.00 171 GLY A CA 1
ATOM 1281 C C . GLY A 1 171 ? -20.059 3.016 12.922 1.00 53.00 171 GLY A C 1
ATOM 1282 O O . GLY A 1 171 ? -19.917 3.421 11.772 1.00 53.00 171 GLY A O 1
ATOM 1283 N N . ARG A 1 172 ? -19.129 2.268 13.527 1.00 60.25 172 ARG A N 1
ATOM 1284 C CA . ARG A 1 172 ? -17.866 1.842 12.914 1.00 60.25 172 ARG A CA 1
ATOM 1285 C C . ARG A 1 172 ? -17.930 0.383 12.501 1.00 60.25 172 ARG A C 1
ATOM 1287 O O . ARG A 1 172 ? -18.653 -0.423 13.093 1.00 60.25 172 ARG A O 1
ATOM 1294 N N . LEU A 1 173 ? -17.158 0.065 11.472 1.00 70.69 173 LEU A N 1
ATOM 1295 C CA . LEU A 1 173 ? -17.007 -1.291 10.988 1.00 70.69 173 LEU A CA 1
ATOM 1296 C C . LEU A 1 173 ? -15.822 -1.953 11.699 1.00 70.69 173 LEU A C 1
ATOM 1298 O O . LEU A 1 173 ? -14.685 -1.495 11.605 1.00 70.69 173 LEU A O 1
ATOM 1302 N N . GLU A 1 174 ? -16.093 -3.042 12.402 1.00 76.50 174 GLU A N 1
ATOM 1303 C CA . GLU A 1 174 ? -15.098 -3.867 13.086 1.00 76.50 174 GLU A CA 1
ATOM 1304 C C . GLU A 1 174 ? -15.264 -5.321 12.641 1.00 76.50 174 GLU A C 1
ATOM 1306 O O . GLU A 1 174 ? -16.300 -5.700 12.102 1.00 76.50 174 GLU A O 1
ATOM 1311 N N . GLY A 1 175 ? -14.270 -6.170 12.866 1.00 72.12 175 GLY A N 1
ATOM 1312 C CA . GLY A 1 175 ? -14.385 -7.587 12.531 1.00 72.12 175 GLY A CA 1
ATOM 1313 C C . GLY A 1 175 ? -13.027 -8.257 12.389 1.00 72.12 175 GLY A C 1
ATOM 1314 O O . GLY A 1 175 ? -12.018 -7.567 12.357 1.00 72.12 175 GLY A O 1
ATOM 1315 N N . PRO A 1 176 ? -12.970 -9.594 12.349 1.00 72.94 176 PRO A N 1
ATOM 1316 C CA . PRO A 1 176 ? -11.751 -10.293 11.970 1.00 72.94 176 PRO A CA 1
ATOM 1317 C C . PRO A 1 176 ? -11.526 -10.205 10.455 1.00 72.94 176 PRO A C 1
ATOM 1319 O O . PRO A 1 176 ? -12.481 -10.337 9.675 1.00 72.94 176 PRO A O 1
ATOM 1322 N N . ILE A 1 177 ? -10.263 -10.066 10.051 1.00 77.44 177 ILE A N 1
ATOM 1323 C CA . ILE A 1 177 ? -9.848 -10.236 8.656 1.00 77.44 177 ILE A CA 1
ATOM 1324 C C . ILE A 1 177 ? -9.755 -11.733 8.362 1.00 77.44 177 ILE A C 1
ATOM 1326 O O . ILE A 1 177 ? -9.104 -12.495 9.074 1.00 77.44 177 ILE A O 1
ATOM 1330 N N . THR A 1 178 ? -10.429 -12.163 7.302 1.00 73.31 178 THR A N 1
ATOM 1331 C CA . THR A 1 178 ? -10.487 -13.570 6.872 1.00 73.31 178 THR A CA 1
ATOM 1332 C C . THR A 1 178 ? -9.640 -13.843 5.636 1.00 73.31 178 THR A C 1
ATOM 1334 O O . THR A 1 178 ? -9.177 -14.965 5.447 1.00 73.31 178 THR A O 1
ATOM 1337 N N . ALA A 1 179 ? -9.403 -12.814 4.824 1.00 65.69 179 ALA A N 1
ATOM 1338 C CA . ALA A 1 179 ? -8.519 -12.866 3.674 1.00 65.69 179 ALA A CA 1
ATOM 1339 C C . ALA A 1 179 ? -7.910 -11.485 3.416 1.00 65.69 179 ALA A C 1
ATOM 1341 O O . ALA A 1 179 ? -8.530 -10.462 3.712 1.00 65.69 179 ALA A O 1
ATOM 1342 N N . THR A 1 180 ? -6.717 -11.481 2.828 1.00 73.06 180 THR A N 1
ATOM 1343 C CA . THR A 1 180 ? -6.041 -10.283 2.328 1.00 73.06 180 THR A CA 1
ATOM 1344 C C . THR A 1 180 ? -5.518 -10.585 0.932 1.00 73.06 180 THR A C 1
ATOM 1346 O O . THR A 1 180 ? -4.902 -11.629 0.714 1.00 73.06 180 THR A O 1
ATOM 1349 N N . SER A 1 181 ? -5.747 -9.678 -0.009 1.00 72.12 181 SER A N 1
ATOM 1350 C CA . SER A 1 181 ? -5.261 -9.771 -1.385 1.00 72.12 181 SER A CA 1
ATOM 1351 C C . SER A 1 181 ? -4.800 -8.411 -1.898 1.00 72.12 181 SER A C 1
ATOM 1353 O O . SER A 1 181 ? -5.113 -7.377 -1.313 1.00 72.12 181 SER A O 1
ATOM 1355 N N . VAL A 1 182 ? -4.096 -8.405 -3.024 1.00 75.19 182 VAL A N 1
ATOM 1356 C CA . VAL A 1 182 ? -3.721 -7.190 -3.749 1.00 75.19 182 VAL A CA 1
ATOM 1357 C C . VAL A 1 182 ? -4.271 -7.307 -5.162 1.00 75.19 182 VAL A C 1
ATOM 1359 O O . VAL A 1 182 ? -3.999 -8.292 -5.844 1.00 75.19 182 VAL A O 1
ATOM 1362 N N . ASP A 1 183 ? -5.068 -6.328 -5.576 1.00 72.44 183 ASP A N 1
ATOM 1363 C CA . ASP A 1 183 ? -5.642 -6.258 -6.920 1.00 72.44 183 ASP A CA 1
ATOM 1364 C C . ASP A 1 183 ? -5.773 -4.778 -7.319 1.00 72.44 183 ASP A C 1
ATOM 1366 O O . ASP A 1 183 ? -6.751 -4.123 -6.944 1.00 72.44 183 ASP A O 1
ATOM 1370 N N . PRO A 1 184 ? -4.778 -4.227 -8.039 1.00 74.50 184 PRO A N 1
ATOM 1371 C CA . PRO A 1 184 ? -4.772 -2.828 -8.466 1.00 74.50 184 PRO A CA 1
ATOM 1372 C C . PRO A 1 184 ? -6.046 -2.399 -9.199 1.00 74.50 184 PRO A C 1
ATOM 1374 O O . PRO A 1 184 ? -6.557 -1.304 -8.955 1.00 74.50 184 PRO A O 1
ATOM 1377 N N . ALA A 1 185 ? -6.606 -3.278 -10.038 1.00 72.94 185 ALA A N 1
ATOM 1378 C CA . ALA A 1 185 ? -7.803 -2.977 -10.815 1.00 72.94 185 ALA A CA 1
ATOM 1379 C C . ALA A 1 185 ? -9.027 -2.806 -9.908 1.00 72.94 185 ALA A C 1
ATOM 1381 O O . ALA A 1 185 ? -9.798 -1.858 -10.064 1.00 72.94 185 ALA A O 1
ATOM 1382 N N . ARG A 1 186 ? -9.187 -3.682 -8.910 1.00 73.44 186 ARG A N 1
ATOM 1383 C CA . ARG A 1 186 ? -10.278 -3.581 -7.924 1.00 73.44 186 ARG A CA 1
ATOM 1384 C C . ARG A 1 186 ? -10.103 -2.429 -6.936 1.00 73.44 186 ARG A C 1
ATOM 1386 O O . ARG A 1 186 ? -11.094 -1.964 -6.382 1.00 73.44 186 ARG A O 1
ATOM 1393 N N . LEU A 1 187 ? -8.878 -1.954 -6.722 1.00 75.94 187 LEU A N 1
ATOM 1394 C CA . LEU A 1 187 ? -8.600 -0.770 -5.899 1.00 75.94 187 LEU A CA 1
ATOM 1395 C C . LEU A 1 187 ? -8.977 0.542 -6.608 1.00 75.94 187 LEU A C 1
ATOM 1397 O O . LEU A 1 187 ? -9.009 1.593 -5.967 1.00 75.94 187 LEU A O 1
ATOM 1401 N N . GLY A 1 188 ? -9.284 0.491 -7.910 1.00 74.12 188 GLY A N 1
ATOM 1402 C CA . GLY A 1 188 ? -9.556 1.679 -8.718 1.00 74.12 188 GLY A CA 1
ATOM 1403 C C . GLY A 1 188 ? -8.317 2.553 -8.917 1.00 74.12 188 GLY A C 1
ATOM 1404 O O . GLY A 1 188 ? -8.452 3.744 -9.189 1.00 74.12 188 GLY A O 1
ATOM 1405 N N . LEU A 1 189 ? -7.124 1.975 -8.745 1.00 75.25 189 LEU A N 1
ATOM 1406 C CA . LEU A 1 189 ? -5.861 2.646 -9.013 1.00 75.25 189 LEU A CA 1
ATOM 1407 C C . LEU A 1 189 ? -5.562 2.529 -10.505 1.00 75.25 189 LEU A C 1
ATOM 1409 O O . LEU A 1 189 ? -5.685 1.452 -11.087 1.00 75.25 189 LEU A O 1
ATOM 1413 N N . VAL A 1 190 ? -5.180 3.645 -11.120 1.00 77.69 190 VAL A N 1
ATOM 1414 C CA . VAL A 1 190 ? -4.676 3.648 -12.494 1.00 77.69 190 VAL A CA 1
ATOM 1415 C C . VAL A 1 190 ? -3.185 3.324 -12.417 1.00 77.69 190 VAL A C 1
ATOM 1417 O O . VAL A 1 190 ? -2.453 4.103 -11.807 1.00 77.69 190 VAL A O 1
ATOM 1420 N N . PRO A 1 191 ? -2.721 2.191 -12.970 1.00 76.75 191 PRO A N 1
ATOM 1421 C CA . PRO A 1 191 ? -1.302 1.862 -12.955 1.00 76.75 191 PRO A CA 1
ATOM 1422 C C . PRO A 1 191 ? -0.487 2.924 -13.711 1.00 76.75 191 PRO A C 1
ATOM 1424 O O . PRO A 1 191 ? -1.003 3.502 -14.676 1.00 76.75 191 PRO A O 1
ATOM 1427 N N . PRO A 1 192 ? 0.764 3.199 -13.301 1.00 83.25 192 PRO A N 1
ATOM 1428 C CA . PRO A 1 192 ? 1.640 4.091 -14.051 1.00 83.25 192 PRO A CA 1
ATOM 1429 C C . PRO A 1 192 ? 1.811 3.603 -15.496 1.00 83.25 192 PRO A C 1
ATOM 1431 O O . PRO A 1 192 ? 1.854 2.407 -15.775 1.00 83.25 192 PRO A O 1
ATOM 1434 N N . ALA A 1 193 ? 1.900 4.532 -16.446 1.00 88.19 193 ALA A N 1
ATOM 1435 C CA . ALA A 1 193 ? 2.139 4.163 -17.837 1.00 88.19 193 ALA A CA 1
ATOM 1436 C C . ALA A 1 193 ? 3.557 3.597 -18.014 1.00 88.19 193 ALA A C 1
ATOM 1438 O O . ALA A 1 193 ? 4.484 3.991 -17.308 1.00 88.19 193 ALA A O 1
ATOM 1439 N N . LEU A 1 194 ? 3.730 2.695 -18.979 1.00 92.06 194 LEU A N 1
ATOM 1440 C CA . LEU A 1 194 ? 5.044 2.219 -19.401 1.00 92.06 194 LEU A CA 1
ATOM 1441 C C . LEU A 1 194 ? 5.512 3.040 -20.607 1.00 92.06 194 LEU A C 1
ATOM 1443 O O . LEU A 1 194 ? 4.900 2.981 -21.676 1.00 92.06 194 LEU A O 1
ATOM 1447 N N . GLU A 1 195 ? 6.584 3.809 -20.441 1.00 92.00 195 GLU A N 1
ATOM 1448 C CA . GLU A 1 195 ? 7.087 4.742 -21.450 1.00 92.00 195 GLU A CA 1
ATOM 1449 C C . GLU A 1 195 ? 8.399 4.242 -22.067 1.00 92.00 195 GLU A C 1
ATOM 1451 O O . GLU A 1 195 ? 9.299 3.831 -21.334 1.00 92.00 195 GLU A O 1
ATOM 1456 N N . PRO A 1 196 ? 8.550 4.260 -23.404 1.00 91.19 196 PRO A N 1
ATOM 1457 C CA . PRO A 1 196 ? 9.801 3.871 -24.041 1.00 91.19 196 PRO A CA 1
ATOM 1458 C C . PRO A 1 196 ? 10.890 4.918 -23.774 1.00 91.19 196 PRO A C 1
ATOM 1460 O O . PRO A 1 196 ? 10.698 6.104 -24.039 1.00 91.19 196 PRO A O 1
ATOM 1463 N N . VAL A 1 197 ? 12.051 4.465 -23.303 1.00 89.12 197 VAL A N 1
ATOM 1464 C CA . VAL A 1 197 ? 13.232 5.310 -23.056 1.00 89.12 197 VAL A CA 1
ATOM 1465 C C . VAL A 1 197 ? 14.176 5.265 -24.252 1.00 89.12 197 VAL A C 1
ATOM 1467 O O . VAL A 1 197 ? 14.592 6.306 -24.758 1.00 89.12 197 VAL A O 1
ATOM 1470 N N . ASP A 1 198 ? 14.478 4.060 -24.738 1.00 81.94 198 ASP A N 1
ATOM 1471 C CA . ASP A 1 198 ? 15.257 3.843 -25.953 1.00 81.94 198 ASP A CA 1
ATOM 1472 C C . ASP A 1 198 ? 14.588 2.776 -26.826 1.00 81.94 198 ASP A C 1
ATOM 1474 O O . ASP A 1 198 ? 14.578 1.582 -26.516 1.00 81.94 198 ASP A O 1
ATOM 1478 N N . ALA A 1 199 ? 14.042 3.219 -27.958 1.00 70.56 199 ALA A N 1
ATOM 1479 C CA . ALA A 1 199 ? 13.382 2.347 -28.922 1.00 70.56 199 ALA A CA 1
ATOM 1480 C C . ALA A 1 199 ? 14.351 1.387 -29.638 1.00 70.56 199 ALA A C 1
ATOM 1482 O O . ALA A 1 199 ? 13.902 0.390 -30.196 1.00 70.56 199 ALA A O 1
ATOM 1483 N N . ALA A 1 200 ? 15.660 1.662 -29.644 1.00 71.69 200 ALA A N 1
ATOM 1484 C CA . ALA A 1 200 ? 16.652 0.785 -30.264 1.00 71.69 200 ALA A CA 1
ATOM 1485 C C . ALA A 1 200 ? 16.982 -0.440 -29.395 1.00 71.69 200 ALA A C 1
ATOM 1487 O O . ALA A 1 200 ? 17.297 -1.499 -29.935 1.00 71.69 200 ALA A O 1
ATOM 1488 N N . VAL A 1 201 ? 16.894 -0.302 -28.067 1.00 67.25 201 VAL A N 1
ATOM 1489 C CA . VAL A 1 201 ? 17.185 -1.368 -27.084 1.00 67.25 201 VAL A CA 1
ATOM 1490 C C . VAL A 1 201 ? 15.899 -1.917 -26.446 1.00 67.25 201 VAL A C 1
ATOM 1492 O O . VAL A 1 201 ? 15.935 -2.905 -25.722 1.00 67.25 201 VAL A O 1
ATOM 1495 N N . THR A 1 202 ? 14.742 -1.332 -26.776 1.00 86.44 202 THR A N 1
ATOM 1496 C CA . THR A 1 202 ? 13.428 -1.665 -26.199 1.00 86.44 202 THR A CA 1
ATOM 1497 C C . THR A 1 202 ? 13.470 -1.587 -24.671 1.00 86.44 202 THR A C 1
ATOM 1499 O O . THR A 1 202 ? 13.168 -2.543 -23.961 1.00 86.44 202 THR A O 1
ATOM 1502 N N . THR A 1 203 ? 13.920 -0.441 -24.158 1.00 92.88 203 THR A N 1
ATOM 1503 C CA . THR A 1 203 ? 13.949 -0.142 -22.721 1.00 92.88 203 THR A CA 1
ATOM 1504 C C . THR A 1 203 ? 12.786 0.758 -22.343 1.00 92.88 203 THR A C 1
ATOM 1506 O O . THR A 1 203 ? 12.392 1.643 -23.110 1.00 92.88 203 THR A O 1
ATOM 1509 N N . TYR A 1 204 ? 12.258 0.554 -21.141 1.00 94.38 204 TYR A N 1
ATOM 1510 C CA . TYR A 1 204 ? 11.105 1.281 -20.640 1.00 94.38 204 TYR A CA 1
ATOM 1511 C C . TYR A 1 204 ? 11.342 1.883 -19.254 1.00 94.38 204 TYR A C 1
ATOM 1513 O O . TYR A 1 204 ? 12.130 1.376 -18.451 1.00 94.38 204 TYR A O 1
ATOM 1521 N N . ALA A 1 205 ? 10.611 2.955 -18.976 1.00 94.44 205 ALA A N 1
ATOM 1522 C CA . ALA A 1 205 ? 10.488 3.573 -17.670 1.00 94.44 205 ALA A CA 1
ATOM 1523 C C . ALA A 1 205 ? 9.019 3.595 -17.250 1.00 94.44 205 ALA A C 1
ATOM 1525 O O . ALA A 1 205 ? 8.130 3.857 -18.062 1.00 94.44 205 ALA A O 1
ATOM 1526 N N . LEU A 1 206 ? 8.759 3.340 -15.972 1.00 93.25 206 LEU A N 1
ATOM 1527 C CA . LEU A 1 206 ? 7.446 3.586 -15.394 1.00 93.25 206 LEU A CA 1
ATOM 1528 C C . LEU A 1 206 ? 7.231 5.095 -15.231 1.00 93.25 206 LEU A C 1
ATOM 1530 O O . LEU A 1 206 ? 8.100 5.801 -14.719 1.00 93.25 206 LEU A O 1
ATOM 1534 N N . ALA A 1 207 ? 6.057 5.585 -15.617 1.00 92.19 207 ALA A N 1
ATOM 1535 C CA . ALA A 1 207 ? 5.610 6.955 -15.383 1.00 92.19 207 ALA A CA 1
ATOM 1536 C C . ALA A 1 207 ? 5.051 7.109 -13.956 1.00 92.19 207 ALA A C 1
ATOM 1538 O O . ALA A 1 207 ? 3.893 7.481 -13.757 1.00 92.19 207 ALA A O 1
ATOM 1539 N N . THR A 1 208 ? 5.849 6.746 -12.949 1.00 87.88 208 THR A N 1
ATOM 1540 C CA . THR A 1 208 ? 5.497 6.941 -11.537 1.00 87.88 208 THR A CA 1
ATOM 1541 C C . THR A 1 208 ? 5.742 8.388 -11.114 1.00 87.88 208 THR A C 1
ATOM 1543 O O . THR A 1 208 ? 6.611 9.060 -11.682 1.00 87.88 208 THR A O 1
ATOM 1546 N N . PRO A 1 209 ? 5.043 8.876 -10.074 1.00 86.25 209 PRO A N 1
ATOM 1547 C CA . PRO A 1 209 ? 5.453 10.099 -9.399 1.00 86.25 209 PRO A CA 1
ATOM 1548 C C . PRO A 1 209 ? 6.923 9.995 -8.957 1.00 86.25 209 PRO A C 1
ATOM 1550 O O . PRO A 1 209 ? 7.378 8.897 -8.610 1.00 86.25 209 PRO A O 1
ATOM 1553 N N . PRO A 1 210 ? 7.685 11.102 -8.974 1.00 84.31 210 PRO A N 1
ATOM 1554 C CA . PRO A 1 210 ? 9.044 11.092 -8.454 1.00 84.31 210 PRO A CA 1
ATOM 1555 C C . PRO A 1 210 ? 9.034 10.730 -6.966 1.00 84.31 210 PRO A C 1
ATOM 1557 O O . PRO A 1 210 ? 8.102 11.082 -6.239 1.00 84.31 210 PRO A O 1
ATOM 1560 N N . ALA A 1 211 ? 10.091 10.053 -6.513 1.00 84.88 211 ALA A N 1
ATOM 1561 C CA . ALA A 1 211 ? 10.264 9.762 -5.099 1.00 84.88 211 ALA A CA 1
ATOM 1562 C C . ALA A 1 211 ? 10.267 11.078 -4.290 1.00 84.88 211 ALA A C 1
ATOM 1564 O O . ALA A 1 211 ? 10.980 12.014 -4.665 1.00 84.88 211 ALA A O 1
ATOM 1565 N N . PRO A 1 212 ? 9.476 11.175 -3.209 1.00 88.38 212 PRO A N 1
ATOM 1566 C CA . PRO A 1 212 ? 9.415 12.378 -2.390 1.00 88.38 212 PRO A CA 1
ATOM 1567 C C . PRO A 1 212 ? 10.697 12.546 -1.569 1.00 88.38 212 PRO A C 1
ATOM 1569 O O . PRO A 1 212 ? 11.242 11.561 -1.069 1.00 88.38 212 PRO A O 1
ATOM 1572 N N . ASP A 1 213 ? 11.122 13.791 -1.338 1.00 88.88 213 ASP A N 1
ATOM 1573 C CA . ASP A 1 213 ? 12.275 14.113 -0.477 1.00 88.88 213 ASP A CA 1
ATOM 1574 C C . ASP A 1 213 ? 12.108 13.520 0.939 1.00 88.88 213 ASP A C 1
ATOM 1576 O O . ASP A 1 213 ? 13.071 13.085 1.573 1.00 88.88 213 ASP A O 1
ATOM 1580 N N . GLN A 1 214 ? 10.859 13.404 1.412 1.00 93.50 214 GLN A N 1
ATOM 1581 C CA . GLN A 1 214 ? 10.508 12.779 2.692 1.00 93.50 214 GLN A CA 1
ATOM 1582 C C . GLN A 1 214 ? 10.906 11.292 2.800 1.00 93.50 214 GLN A C 1
ATOM 1584 O O . GLN A 1 214 ? 10.899 10.736 3.899 1.00 93.50 214 GLN A O 1
ATOM 1589 N N . LEU A 1 215 ? 11.253 10.621 1.694 1.00 93.25 215 LEU A N 1
ATOM 1590 C CA . LEU A 1 215 ? 11.773 9.252 1.721 1.00 93.25 215 LEU A CA 1
ATOM 1591 C C . LEU A 1 215 ? 13.151 9.192 2.398 1.00 93.25 215 LEU A C 1
ATOM 1593 O O . LEU A 1 215 ? 13.406 8.296 3.204 1.00 93.25 215 LEU A O 1
ATOM 1597 N N . GLU A 1 216 ? 14.018 10.167 2.113 1.00 92.88 216 GLU A N 1
ATOM 1598 C CA . GLU A 1 216 ? 15.333 10.282 2.752 1.00 92.88 216 GLU A CA 1
ATOM 1599 C C . GLU A 1 216 ? 15.183 10.650 4.234 1.00 92.88 216 GLU A C 1
ATOM 1601 O O . GLU A 1 216 ? 15.841 10.063 5.093 1.00 92.88 216 GLU A O 1
ATOM 1606 N N . GLU A 1 217 ? 14.242 11.539 4.562 1.00 94.31 217 GLU A N 1
ATOM 1607 C CA . GLU A 1 217 ? 13.902 11.872 5.950 1.00 94.31 217 GLU A CA 1
ATOM 1608 C C . GLU A 1 217 ? 13.448 10.636 6.744 1.00 94.31 217 GLU A C 1
ATOM 1610 O O . GLU A 1 217 ? 13.918 10.400 7.860 1.00 94.31 217 GLU A O 1
ATOM 1615 N N . ALA A 1 218 ? 12.584 9.800 6.161 1.00 94.62 218 ALA A N 1
ATOM 1616 C CA . ALA A 1 218 ? 12.151 8.556 6.789 1.00 94.62 218 ALA A CA 1
ATOM 1617 C C . ALA A 1 218 ? 13.320 7.586 7.032 1.00 94.62 218 ALA A C 1
ATOM 1619 O O . ALA A 1 218 ? 13.377 6.950 8.087 1.00 94.62 218 ALA A O 1
ATOM 1620 N N . ALA A 1 219 ? 14.263 7.485 6.090 1.00 93.56 219 ALA A N 1
ATOM 1621 C CA . ALA A 1 219 ? 15.459 6.662 6.255 1.00 93.56 219 ALA A CA 1
ATOM 1622 C C . ALA A 1 219 ? 16.336 7.169 7.414 1.00 93.56 219 ALA A C 1
ATOM 1624 O O . ALA A 1 219 ? 16.716 6.388 8.287 1.00 93.56 219 ALA A O 1
ATOM 1625 N N . LEU A 1 220 ? 16.566 8.484 7.494 1.00 95.00 220 LEU A N 1
ATOM 1626 C CA . LEU A 1 220 ? 17.322 9.102 8.587 1.00 95.00 220 LEU A CA 1
ATOM 1627 C C . LEU A 1 220 ? 16.666 8.876 9.957 1.00 95.00 220 LEU A C 1
ATOM 1629 O O . LEU A 1 220 ? 17.364 8.591 10.932 1.00 95.00 220 LEU A O 1
ATOM 1633 N N . LEU A 1 221 ? 15.335 8.966 10.048 1.00 94.88 221 LEU A N 1
ATOM 1634 C CA . LEU A 1 221 ? 14.590 8.665 11.278 1.00 94.88 221 LEU A CA 1
ATOM 1635 C C . LEU A 1 221 ? 14.778 7.207 11.716 1.00 94.88 221 LEU A C 1
ATOM 1637 O O . LEU A 1 221 ? 14.982 6.931 12.900 1.00 94.88 221 LEU A O 1
ATOM 1641 N N . ALA A 1 222 ? 14.739 6.271 10.767 1.00 91.31 222 ALA A N 1
ATOM 1642 C CA . ALA A 1 222 ? 14.946 4.857 11.047 1.00 91.31 222 ALA A CA 1
ATOM 1643 C C . ALA A 1 222 ? 16.369 4.572 11.549 1.00 91.31 222 ALA A C 1
ATOM 1645 O O . ALA A 1 222 ? 16.528 3.895 12.569 1.00 91.31 222 ALA A O 1
ATOM 1646 N N . ASP A 1 223 ? 17.382 5.150 10.898 1.00 93.81 223 ASP A N 1
ATOM 1647 C CA . ASP A 1 223 ? 18.792 5.031 11.288 1.00 93.81 223 ASP A CA 1
ATOM 1648 C C . ASP A 1 223 ? 19.077 5.677 12.652 1.00 93.81 223 ASP A C 1
ATOM 1650 O O . ASP A 1 223 ? 19.889 5.175 13.434 1.00 93.81 223 ASP A O 1
ATOM 1654 N N . ALA A 1 224 ? 18.357 6.750 12.990 1.00 94.44 224 ALA A N 1
ATOM 1655 C CA . ALA A 1 224 ? 18.394 7.381 14.307 1.00 94.44 224 ALA A CA 1
ATOM 1656 C C . ALA A 1 224 ? 17.696 6.555 15.410 1.00 94.44 224 ALA A C 1
ATOM 1658 O O . ALA A 1 224 ? 17.714 6.947 16.580 1.00 94.44 224 ALA A O 1
ATOM 1659 N N . GLY A 1 225 ? 17.103 5.405 15.070 1.00 90.88 225 GLY A N 1
ATOM 1660 C CA . GLY A 1 225 ? 16.431 4.514 16.013 1.00 90.88 225 GLY A CA 1
ATOM 1661 C C . GLY A 1 225 ? 14.956 4.839 16.250 1.00 90.88 225 GLY A C 1
ATOM 1662 O O . GLY A 1 225 ? 14.380 4.317 17.209 1.00 90.88 225 GLY A O 1
ATOM 1663 N N . ASP A 1 226 ? 14.329 5.639 15.381 1.00 93.06 226 ASP A N 1
ATOM 1664 C CA . ASP A 1 226 ? 12.896 5.948 15.423 1.00 93.06 226 ASP A CA 1
ATOM 1665 C C . ASP A 1 226 ? 12.118 5.382 14.211 1.00 93.06 226 ASP A C 1
ATOM 1667 O O . ASP A 1 226 ? 11.526 6.112 13.408 1.00 93.06 226 ASP A O 1
ATOM 1671 N N . PRO A 1 227 ? 12.052 4.042 14.064 1.00 85.31 227 PRO A N 1
ATOM 1672 C CA . PRO A 1 227 ? 11.349 3.405 12.950 1.00 85.31 227 PRO A CA 1
ATOM 1673 C C . PRO A 1 227 ? 9.826 3.609 13.009 1.00 85.31 227 PRO A C 1
ATOM 1675 O O . PRO A 1 227 ? 9.126 3.346 12.030 1.00 85.31 227 PRO A O 1
ATOM 1678 N N . ARG A 1 228 ? 9.280 4.046 14.155 1.00 85.31 228 ARG A N 1
ATOM 1679 C CA . ARG A 1 228 ? 7.845 4.328 14.293 1.00 85.31 228 ARG A CA 1
ATOM 1680 C C . ARG A 1 228 ? 7.485 5.624 13.590 1.00 85.31 228 ARG A C 1
ATOM 1682 O O . ARG A 1 228 ? 6.489 5.645 12.868 1.00 85.31 228 ARG A O 1
ATOM 1689 N N . GLU A 1 229 ? 8.294 6.658 13.788 1.00 87.81 229 GLU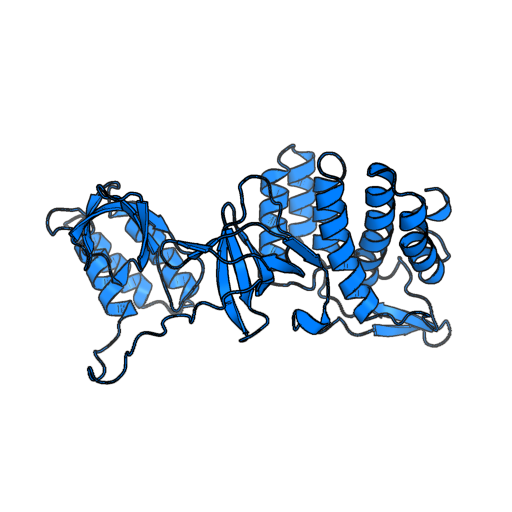 A N 1
ATOM 1690 C CA . GLU A 1 229 ? 8.084 7.944 13.139 1.00 87.81 229 GLU A CA 1
ATOM 1691 C C . GLU A 1 229 ? 8.366 7.860 11.637 1.00 87.81 229 GLU A C 1
ATOM 1693 O O . GLU A 1 229 ? 7.534 8.300 10.844 1.00 87.81 229 GLU A O 1
ATOM 1698 N N . ALA A 1 230 ? 9.431 7.152 11.238 1.00 92.25 230 ALA A N 1
ATOM 1699 C CA . ALA A 1 230 ? 9.689 6.823 9.834 1.00 92.25 230 ALA A CA 1
ATOM 1700 C C . ALA A 1 230 ? 8.470 6.152 9.177 1.00 92.25 230 ALA A C 1
ATOM 1702 O O . ALA A 1 230 ? 7.978 6.585 8.135 1.00 92.25 230 ALA A O 1
ATOM 1703 N N . ARG A 1 231 ? 7.904 5.129 9.832 1.00 89.94 231 ARG A N 1
ATOM 1704 C CA . ARG A 1 231 ? 6.695 4.450 9.348 1.00 89.94 231 ARG A CA 1
ATOM 1705 C C . ARG A 1 231 ? 5.492 5.391 9.261 1.00 89.94 231 ARG A C 1
ATOM 1707 O O . ARG A 1 231 ? 4.716 5.279 8.316 1.00 89.94 231 ARG A O 1
ATOM 1714 N N . ARG A 1 232 ? 5.293 6.279 10.241 1.00 87.81 232 ARG A N 1
ATOM 1715 C CA . ARG A 1 232 ? 4.177 7.240 10.250 1.00 87.81 232 ARG A CA 1
ATOM 1716 C C . ARG A 1 232 ? 4.263 8.190 9.055 1.00 87.81 232 ARG A C 1
ATOM 1718 O O . ARG A 1 232 ? 3.251 8.388 8.388 1.00 87.81 232 ARG A O 1
ATOM 1725 N N . LEU A 1 233 ? 5.455 8.718 8.782 1.00 91.31 233 LEU A N 1
ATOM 1726 C CA . 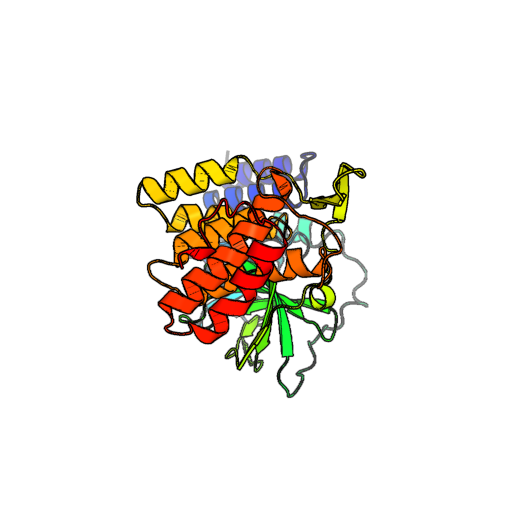LEU A 1 233 ? 5.724 9.597 7.646 1.00 91.31 233 LEU A CA 1
ATOM 1727 C C . LEU A 1 233 ? 5.425 8.890 6.316 1.00 91.31 233 LEU A C 1
ATOM 1729 O O . LEU A 1 233 ? 4.636 9.385 5.519 1.00 91.31 233 LEU A O 1
ATOM 1733 N N . LEU A 1 234 ? 5.960 7.683 6.120 1.00 94.56 234 LEU A N 1
ATOM 1734 C CA . LEU A 1 234 ? 5.744 6.901 4.897 1.00 94.56 234 LEU A CA 1
ATOM 1735 C C . LEU A 1 234 ? 4.267 6.527 4.674 1.00 94.56 234 LEU A C 1
ATOM 1737 O O . LEU A 1 234 ? 3.773 6.570 3.550 1.00 94.56 234 LEU A O 1
ATOM 1741 N N . LEU A 1 235 ? 3.526 6.195 5.737 1.00 89.56 235 LEU A N 1
ATOM 1742 C CA . LEU A 1 235 ? 2.085 5.938 5.630 1.00 89.56 235 LEU A CA 1
ATOM 1743 C C . LEU A 1 235 ? 1.280 7.189 5.265 1.00 89.56 235 LEU A C 1
ATOM 1745 O O . LEU A 1 235 ? 0.261 7.059 4.588 1.00 89.56 235 LEU A O 1
ATOM 1749 N N . ALA A 1 236 ? 1.712 8.373 5.705 1.00 87.44 236 ALA A N 1
ATOM 1750 C CA . ALA A 1 236 ? 1.085 9.630 5.309 1.00 87.44 236 ALA A CA 1
ATOM 1751 C C . ALA A 1 236 ? 1.293 9.900 3.811 1.00 87.44 236 ALA A C 1
ATOM 1753 O O . ALA A 1 236 ? 0.331 10.232 3.127 1.00 87.44 236 ALA A O 1
ATOM 1754 N N . LEU A 1 237 ? 2.497 9.640 3.284 1.00 90.62 237 LEU A N 1
ATOM 1755 C CA . LEU A 1 237 ? 2.782 9.768 1.850 1.00 90.62 237 LEU A CA 1
ATOM 1756 C C . LEU A 1 237 ? 1.871 8.868 1.002 1.00 90.62 237 LEU A C 1
ATOM 1758 O O . LEU A 1 237 ? 1.289 9.342 0.034 1.00 90.62 237 LEU A O 1
ATOM 1762 N N . LEU A 1 238 ? 1.670 7.602 1.392 1.00 90.00 238 LEU A N 1
ATOM 1763 C CA . LEU A 1 238 ? 0.754 6.698 0.672 1.00 90.00 238 LEU A CA 1
ATOM 1764 C C . LEU A 1 238 ? -0.724 7.084 0.790 1.00 90.00 238 LEU A C 1
ATOM 1766 O O . LEU A 1 238 ? -1.525 6.700 -0.060 1.00 90.00 238 LEU A O 1
ATOM 1770 N N . ALA A 1 239 ? -1.111 7.794 1.852 1.00 85.50 239 ALA A N 1
ATOM 1771 C CA . ALA A 1 239 ? -2.481 8.271 2.000 1.00 85.50 239 ALA A CA 1
ATOM 1772 C C . ALA A 1 239 ? -2.803 9.410 1.017 1.00 85.50 239 ALA A C 1
ATOM 1774 O O . ALA A 1 239 ? -3.966 9.549 0.626 1.00 85.50 239 ALA A O 1
ATOM 1775 N N . GLU A 1 240 ? -1.790 10.197 0.643 1.00 85.38 240 GLU A N 1
ATOM 1776 C CA . GLU A 1 240 ? -1.875 11.272 -0.348 1.00 85.38 240 GLU A CA 1
ATOM 1777 C C . GLU A 1 240 ? -1.675 10.744 -1.773 1.00 85.38 240 GLU A C 1
ATOM 1779 O O . GLU A 1 240 ? -2.496 11.022 -2.644 1.00 85.38 240 GLU A O 1
ATOM 1784 N N . GLU A 1 241 ? -0.630 9.941 -1.993 1.00 88.56 241 GLU A N 1
ATOM 1785 C CA . GLU A 1 241 ? -0.258 9.395 -3.299 1.00 88.56 241 GLU A CA 1
ATOM 1786 C C . GLU A 1 241 ? -0.037 7.867 -3.223 1.00 88.56 241 GLU A C 1
ATOM 1788 O O . GLU A 1 241 ? 1.058 7.394 -2.894 1.00 88.56 241 GLU A O 1
ATOM 1793 N N . PRO A 1 242 ? -1.070 7.059 -3.534 1.00 86.06 242 PRO A N 1
ATOM 1794 C CA . PRO A 1 242 ? -1.015 5.600 -3.409 1.00 86.06 242 PRO A CA 1
ATOM 1795 C C . PRO A 1 242 ? -0.051 4.900 -4.378 1.00 86.06 242 PRO A C 1
ATOM 1797 O O . PRO A 1 242 ? 0.240 3.720 -4.187 1.00 86.06 242 PRO A O 1
ATOM 1800 N N . LEU A 1 243 ? 0.415 5.581 -5.433 1.00 88.19 243 LEU A N 1
ATOM 1801 C CA . LEU A 1 243 ? 1.275 4.997 -6.471 1.00 88.19 243 LEU A CA 1
ATOM 1802 C C . LEU A 1 243 ? 2.781 5.129 -6.182 1.00 88.19 243 LEU A C 1
ATOM 1804 O O . LEU A 1 243 ? 3.601 4.782 -7.034 1.00 88.19 243 LEU A O 1
ATOM 1808 N N . LEU A 1 244 ? 3.171 5.601 -4.994 1.00 92.94 244 LEU A N 1
ATOM 1809 C CA . LEU A 1 244 ? 4.577 5.709 -4.594 1.00 92.94 244 LEU A CA 1
ATOM 1810 C C . LEU A 1 244 ? 5.194 4.330 -4.295 1.00 92.94 244 LEU A C 1
ATOM 1812 O O . LEU A 1 244 ? 5.242 3.873 -3.150 1.00 92.94 244 LEU A O 1
ATOM 1816 N N . LEU A 1 245 ? 5.706 3.670 -5.337 1.00 95.06 245 LEU A N 1
ATOM 1817 C CA . LEU A 1 245 ? 6.316 2.335 -5.241 1.00 95.06 245 LEU A CA 1
ATOM 1818 C C . LEU A 1 245 ? 7.544 2.313 -4.317 1.00 95.06 245 LEU A C 1
ATOM 1820 O O . LEU A 1 245 ? 7.721 1.365 -3.551 1.00 95.06 245 LEU A O 1
ATOM 1824 N N . ASP A 1 246 ? 8.356 3.373 -4.325 1.00 96.31 246 ASP A N 1
ATOM 1825 C CA . ASP A 1 246 ? 9.516 3.501 -3.431 1.00 96.31 246 ASP A CA 1
ATOM 1826 C C . ASP A 1 246 ? 9.110 3.549 -1.952 1.00 96.31 246 ASP A C 1
ATOM 1828 O O . ASP A 1 246 ? 9.797 3.005 -1.088 1.00 96.31 246 ASP A O 1
ATOM 1832 N N . VAL A 1 247 ? 7.951 4.141 -1.645 1.00 97.06 247 VAL A N 1
ATOM 1833 C CA . VAL A 1 247 ? 7.426 4.203 -0.274 1.00 97.06 247 VAL A CA 1
ATOM 1834 C C . VAL A 1 247 ? 6.963 2.820 0.192 1.00 97.06 247 VAL A C 1
ATOM 1836 O O . VAL A 1 247 ? 7.185 2.451 1.348 1.00 97.06 247 VAL A O 1
ATOM 1839 N N . HIS A 1 248 ? 6.388 2.013 -0.705 1.00 96.25 248 HIS A N 1
ATOM 1840 C CA . HIS A 1 248 ? 6.108 0.602 -0.430 1.00 96.25 248 HIS A CA 1
ATOM 1841 C C . HIS A 1 248 ? 7.386 -0.198 -0.152 1.00 96.25 248 HIS A C 1
ATOM 1843 O O . HIS A 1 248 ? 7.420 -0.956 0.821 1.00 96.25 248 HIS A O 1
ATOM 1849 N N . ALA A 1 249 ? 8.441 0.002 -0.946 1.00 97.69 249 ALA A N 1
ATOM 1850 C CA . ALA A 1 249 ? 9.734 -0.637 -0.712 1.00 97.69 249 ALA A CA 1
ATOM 1851 C C . ALA A 1 249 ? 10.321 -0.246 0.658 1.00 97.69 249 ALA A C 1
ATOM 1853 O O . ALA A 1 249 ? 10.658 -1.125 1.452 1.00 97.69 249 ALA A O 1
ATOM 1854 N N . ALA A 1 250 ? 10.332 1.049 0.992 1.00 97.62 250 ALA A N 1
ATOM 1855 C CA . ALA A 1 250 ? 10.847 1.548 2.267 1.00 97.62 250 ALA A CA 1
ATOM 1856 C C . ALA A 1 250 ? 10.054 1.033 3.483 1.00 97.62 250 ALA A C 1
ATOM 1858 O O . ALA A 1 250 ? 10.643 0.608 4.479 1.00 97.62 250 ALA A O 1
ATOM 1859 N N . LEU A 1 251 ? 8.717 1.001 3.412 1.00 96.56 251 LEU A N 1
ATOM 1860 C CA . LEU A 1 251 ? 7.883 0.399 4.463 1.00 96.56 251 LEU A CA 1
ATOM 1861 C C . LEU A 1 251 ? 8.160 -1.101 4.629 1.00 96.56 251 LEU A C 1
ATOM 1863 O O . LEU A 1 251 ? 8.157 -1.611 5.754 1.00 96.56 251 LEU A O 1
ATOM 1867 N N . GLY A 1 252 ? 8.414 -1.800 3.520 1.00 94.94 252 GLY A N 1
ATOM 1868 C CA . GLY A 1 252 ? 8.855 -3.187 3.527 1.00 94.94 252 GLY A CA 1
ATOM 1869 C C . GLY A 1 252 ? 10.192 -3.361 4.249 1.00 94.94 252 GLY A C 1
ATOM 1870 O O . GLY A 1 252 ? 10.289 -4.197 5.149 1.00 94.94 252 GLY A O 1
ATOM 1871 N N . ASP A 1 253 ? 11.188 -2.532 3.930 1.00 96.56 253 ASP A N 1
ATOM 1872 C CA . ASP A 1 253 ? 12.521 -2.591 4.543 1.00 96.56 253 ASP A CA 1
ATOM 1873 C C . ASP A 1 253 ? 12.478 -2.323 6.054 1.00 96.56 253 ASP A C 1
ATOM 1875 O O . ASP A 1 253 ? 13.074 -3.082 6.824 1.00 96.56 253 ASP A O 1
ATOM 1879 N N . LEU A 1 254 ? 11.693 -1.331 6.501 1.00 93.94 254 LEU A N 1
ATOM 1880 C CA . LEU A 1 254 ? 11.468 -1.064 7.931 1.00 93.94 254 LEU A CA 1
ATOM 1881 C C . LEU A 1 254 ? 10.884 -2.278 8.668 1.00 93.94 254 LEU A C 1
ATOM 1883 O O . LEU A 1 254 ? 11.220 -2.541 9.826 1.00 93.94 254 LEU A O 1
ATOM 1887 N N . ALA A 1 255 ? 9.989 -3.020 8.013 1.00 89.44 255 ALA A N 1
ATOM 1888 C CA . ALA A 1 255 ? 9.310 -4.163 8.608 1.00 89.44 255 ALA A CA 1
ATOM 1889 C C . ALA A 1 255 ? 10.126 -5.464 8.524 1.00 89.44 255 ALA A C 1
ATOM 1891 O O . ALA A 1 255 ? 9.972 -6.330 9.386 1.00 89.44 255 ALA A O 1
ATOM 1892 N N . LEU A 1 256 ? 10.994 -5.635 7.523 1.00 90.44 256 LEU A N 1
ATOM 1893 C CA . LEU A 1 256 ? 11.572 -6.931 7.143 1.00 90.44 256 LEU A CA 1
ATOM 1894 C C . LEU A 1 256 ? 12.301 -7.653 8.282 1.00 90.44 256 LEU A C 1
ATOM 1896 O O . LEU A 1 256 ? 12.192 -8.876 8.416 1.00 90.44 256 LEU A O 1
ATOM 1900 N N . ALA A 1 257 ? 13.031 -6.910 9.113 1.00 83.81 257 ALA A N 1
ATOM 1901 C CA . ALA A 1 257 ? 13.825 -7.489 10.193 1.00 83.81 257 ALA A CA 1
ATOM 1902 C C . ALA A 1 257 ? 12.967 -8.128 11.299 1.00 83.81 257 ALA A C 1
ATOM 1904 O O . ALA A 1 257 ? 13.373 -9.131 11.887 1.00 83.81 257 ALA A O 1
ATOM 1905 N N . SER A 1 258 ? 11.790 -7.561 11.582 1.00 79.75 258 SER A N 1
ATOM 1906 C CA . SER A 1 258 ? 10.967 -7.918 12.748 1.00 79.75 258 SER A CA 1
ATOM 1907 C C . SER A 1 258 ? 9.604 -8.517 12.390 1.00 79.75 258 SER A C 1
ATOM 1909 O O . SER A 1 258 ? 9.016 -9.243 13.189 1.00 79.75 258 SER A O 1
ATOM 1911 N N . LEU A 1 259 ? 9.100 -8.230 11.191 1.00 81.38 259 LEU A N 1
ATOM 1912 C CA . LEU A 1 259 ? 7.728 -8.465 10.755 1.00 81.38 259 LEU A CA 1
ATOM 1913 C C . LEU A 1 259 ? 7.705 -8.868 9.271 1.00 81.38 259 LEU A C 1
ATOM 1915 O O . LEU A 1 259 ? 7.068 -8.217 8.447 1.00 81.38 259 LEU A O 1
ATOM 1919 N N . ALA A 1 260 ? 8.392 -9.960 8.919 1.00 81.56 260 ALA A N 1
ATOM 1920 C CA . ALA A 1 260 ? 8.561 -10.392 7.525 1.00 81.56 260 ALA A CA 1
ATOM 1921 C C . ALA A 1 260 ? 7.235 -10.563 6.749 1.00 81.56 260 ALA A C 1
ATOM 1923 O O . ALA A 1 260 ? 7.188 -10.280 5.557 1.00 81.56 260 ALA A O 1
ATOM 1924 N N . ALA A 1 261 ? 6.142 -10.961 7.411 1.00 77.69 261 ALA A N 1
ATOM 1925 C CA . ALA A 1 261 ? 4.820 -11.033 6.781 1.00 77.69 261 ALA A CA 1
ATOM 1926 C C . ALA A 1 261 ? 4.252 -9.646 6.417 1.00 77.69 261 ALA A C 1
ATOM 1928 O O . ALA A 1 261 ? 3.705 -9.477 5.331 1.00 77.69 261 ALA A O 1
ATOM 1929 N N . THR A 1 262 ? 4.419 -8.644 7.288 1.00 83.25 262 THR A N 1
ATOM 1930 C CA . THR A 1 262 ? 4.056 -7.250 6.982 1.00 83.25 262 THR A CA 1
ATOM 1931 C C . THR A 1 262 ? 4.944 -6.692 5.874 1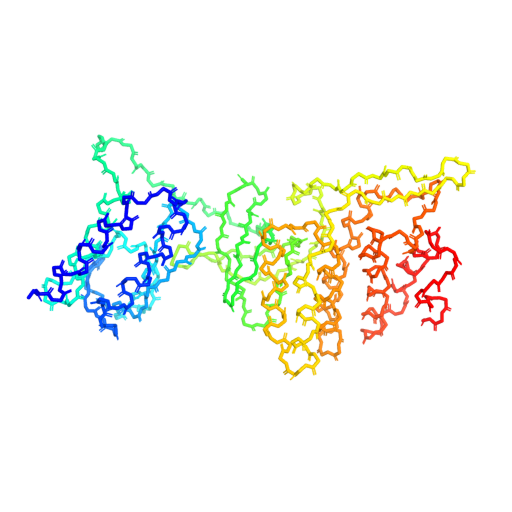.00 83.25 262 THR A C 1
ATOM 1933 O O . THR A 1 262 ? 4.448 -6.027 4.969 1.00 83.25 262 THR A O 1
ATOM 1936 N N . ALA A 1 263 ? 6.245 -6.988 5.919 1.00 86.12 263 ALA A N 1
ATOM 1937 C CA . ALA A 1 263 ? 7.181 -6.573 4.881 1.00 86.12 263 ALA A CA 1
ATOM 1938 C C . ALA A 1 263 ? 6.762 -7.122 3.514 1.00 86.12 263 ALA A C 1
ATOM 1940 O O . ALA A 1 263 ? 6.610 -6.357 2.566 1.00 86.12 263 ALA A O 1
ATOM 1941 N N . LEU A 1 264 ? 6.468 -8.427 3.447 1.00 85.62 264 LEU A N 1
ATOM 1942 C CA . LEU A 1 264 ? 5.949 -9.069 2.242 1.00 85.62 264 LEU A CA 1
ATOM 1943 C C . LEU A 1 264 ? 4.690 -8.371 1.726 1.00 85.62 264 LEU A C 1
ATOM 1945 O O . LEU A 1 264 ? 4.579 -8.161 0.526 1.00 85.62 264 LEU A O 1
ATOM 1949 N N . ALA A 1 265 ? 3.758 -7.990 2.602 1.00 82.75 265 ALA A N 1
ATOM 1950 C CA . ALA A 1 265 ? 2.544 -7.298 2.182 1.00 82.75 265 ALA A CA 1
ATOM 1951 C C . ALA A 1 265 ? 2.836 -5.922 1.557 1.00 82.75 265 ALA A C 1
ATOM 1953 O O . ALA A 1 265 ? 2.262 -5.607 0.519 1.00 82.75 265 ALA A O 1
ATOM 1954 N N . HIS A 1 266 ? 3.748 -5.126 2.127 1.00 91.12 266 HIS A N 1
ATOM 1955 C CA . HIS A 1 266 ? 4.144 -3.844 1.531 1.00 91.12 266 HIS A CA 1
ATOM 1956 C C . HIS A 1 266 ? 4.802 -4.022 0.161 1.00 91.12 266 HIS A C 1
ATOM 1958 O O . HIS A 1 266 ? 4.379 -3.369 -0.794 1.00 91.12 266 HIS A O 1
ATOM 1964 N N . TYR A 1 267 ? 5.774 -4.933 0.055 1.00 93.50 267 TYR A N 1
ATOM 1965 C CA . TYR A 1 267 ? 6.445 -5.223 -1.210 1.00 93.50 267 TYR A CA 1
ATOM 1966 C C . TYR A 1 267 ? 5.479 -5.781 -2.261 1.00 93.50 267 TYR A C 1
ATOM 1968 O O . TYR A 1 267 ? 5.544 -5.391 -3.421 1.00 93.50 267 TYR A O 1
ATOM 1976 N N . ALA A 1 268 ? 4.551 -6.659 -1.867 1.00 87.81 268 ALA A N 1
ATOM 1977 C CA . ALA A 1 268 ? 3.587 -7.261 -2.783 1.00 87.81 268 ALA A CA 1
ATOM 1978 C C . ALA A 1 268 ? 2.632 -6.224 -3.385 1.00 87.81 268 ALA A C 1
ATOM 1980 O O . ALA A 1 268 ? 2.252 -6.363 -4.545 1.00 87.81 268 ALA A O 1
ATOM 1981 N N . VAL A 1 269 ? 2.272 -5.175 -2.635 1.00 90.06 269 VAL A N 1
ATOM 1982 C CA . VAL A 1 269 ? 1.493 -4.059 -3.189 1.00 90.06 269 VAL A CA 1
ATOM 1983 C C . VAL A 1 269 ? 2.287 -3.321 -4.262 1.00 90.06 269 VAL A C 1
ATOM 1985 O O . VAL A 1 269 ? 1.803 -3.195 -5.384 1.00 90.06 269 VAL A O 1
ATOM 1988 N N . GLY A 1 270 ? 3.520 -2.903 -3.961 1.00 92.44 270 GLY A N 1
ATOM 1989 C CA . GLY A 1 270 ? 4.355 -2.203 -4.941 1.00 92.44 270 GLY A CA 1
ATOM 1990 C C . GLY A 1 270 ? 4.671 -3.055 -6.178 1.00 92.44 270 GLY A C 1
ATOM 1991 O O . GLY A 1 270 ? 4.602 -2.563 -7.303 1.00 92.44 270 GLY A O 1
ATOM 1992 N N . ALA A 1 271 ? 4.926 -4.353 -5.991 1.00 91.50 271 ALA A N 1
ATOM 1993 C CA . ALA A 1 271 ? 5.137 -5.298 -7.084 1.00 91.50 271 ALA A CA 1
ATOM 1994 C C . ALA A 1 271 ? 3.885 -5.450 -7.958 1.00 91.50 271 ALA A C 1
ATOM 1996 O O . ALA A 1 271 ? 3.988 -5.359 -9.175 1.00 91.50 271 ALA A O 1
ATOM 1997 N N . ALA A 1 272 ? 2.699 -5.605 -7.360 1.00 86.69 272 ALA A N 1
ATOM 1998 C CA . ALA A 1 272 ? 1.455 -5.729 -8.116 1.00 86.69 272 ALA A CA 1
ATOM 1999 C C . ALA A 1 272 ? 1.109 -4.452 -8.898 1.00 86.69 272 ALA A C 1
ATOM 2001 O O . ALA A 1 272 ? 0.603 -4.541 -10.014 1.00 86.69 272 ALA A O 1
ATOM 2002 N N . LEU A 1 273 ? 1.379 -3.268 -8.338 1.00 87.75 273 LEU A N 1
ATOM 2003 C CA . LEU A 1 273 ? 1.197 -1.992 -9.039 1.00 87.75 273 LEU A CA 1
ATOM 2004 C C . LEU A 1 273 ? 2.144 -1.866 -10.244 1.00 87.75 273 LEU A C 1
ATOM 2006 O O . LEU A 1 273 ? 1.721 -1.434 -11.318 1.00 87.75 273 LEU A O 1
ATOM 2010 N N . GLY A 1 274 ? 3.399 -2.295 -10.092 1.00 90.50 274 GLY A N 1
ATOM 2011 C CA . GLY A 1 274 ? 4.346 -2.376 -11.203 1.00 90.50 274 GLY A CA 1
ATOM 2012 C C . GLY A 1 274 ? 3.944 -3.418 -12.251 1.00 90.50 274 GLY A C 1
ATOM 2013 O O . GLY A 1 274 ? 3.913 -3.104 -13.437 1.00 90.50 274 GLY A O 1
ATOM 2014 N N . ASP A 1 275 ? 3.528 -4.618 -11.839 1.00 88.25 275 ASP A N 1
ATOM 2015 C CA . ASP A 1 275 ? 3.051 -5.686 -12.735 1.00 88.25 275 ASP A CA 1
ATOM 2016 C C . ASP A 1 275 ? 1.783 -5.288 -13.504 1.00 88.25 275 ASP A C 1
ATOM 2018 O O . ASP A 1 275 ? 1.579 -5.713 -14.638 1.00 88.25 275 ASP A O 1
ATOM 2022 N N . ALA A 1 276 ? 0.927 -4.442 -12.926 1.00 87.81 276 ALA A N 1
ATOM 2023 C CA . ALA A 1 276 ? -0.231 -3.901 -13.635 1.00 87.81 276 ALA A CA 1
ATOM 2024 C C . ALA A 1 276 ? 0.162 -2.946 -14.782 1.00 87.81 276 ALA A C 1
ATOM 2026 O O . ALA A 1 276 ? -0.659 -2.666 -15.655 1.00 87.81 276 ALA A O 1
ATOM 2027 N N . SER A 1 277 ? 1.406 -2.466 -14.777 1.00 87.38 277 SER A N 1
ATOM 2028 C CA . SER A 1 277 ? 1.976 -1.547 -15.767 1.00 87.38 277 SER A CA 1
ATOM 2029 C C . SER A 1 277 ? 2.878 -2.271 -16.768 1.00 87.38 277 SER A C 1
ATOM 2031 O O . SER A 1 277 ? 2.877 -1.956 -17.958 1.00 87.38 277 SER A O 1
ATOM 2033 N N . VAL A 1 278 ? 3.643 -3.258 -16.290 1.00 88.00 278 VAL A N 1
ATOM 2034 C CA . VAL A 1 278 ? 4.606 -4.028 -17.081 1.00 88.00 278 VAL A CA 1
ATOM 2035 C C . VAL A 1 278 ? 4.012 -5.400 -17.413 1.00 88.00 278 VAL A C 1
ATOM 2037 O O . VAL A 1 278 ? 3.878 -6.228 -16.512 1.00 88.00 278 VAL A O 1
ATOM 2040 N N . PRO A 1 279 ? 3.697 -5.704 -18.684 1.00 82.06 279 PRO A N 1
ATOM 2041 C CA . PRO A 1 279 ? 3.135 -7.000 -19.054 1.00 82.06 279 PRO A CA 1
ATOM 2042 C C . PRO A 1 279 ? 4.090 -8.161 -18.734 1.00 82.06 279 PRO A C 1
ATOM 2044 O O . PRO A 1 279 ? 5.312 -7.997 -18.661 1.00 82.06 279 PRO A O 1
ATOM 2047 N N . ASP A 1 280 ? 3.530 -9.350 -18.518 1.00 77.81 280 ASP A N 1
ATOM 2048 C CA . ASP A 1 280 ? 4.279 -10.594 -18.320 1.00 77.81 280 ASP A CA 1
ATOM 2049 C C . ASP A 1 280 ? 3.880 -11.635 -19.383 1.00 77.81 280 ASP A C 1
ATOM 2051 O O . ASP A 1 280 ? 2.736 -12.104 -19.358 1.00 77.81 280 ASP A O 1
ATOM 2055 N N . PRO A 1 281 ? 4.773 -11.987 -20.335 1.00 82.31 281 PRO A N 1
ATOM 2056 C CA . PRO A 1 281 ? 6.145 -11.485 -20.496 1.00 82.31 281 PRO A CA 1
ATOM 2057 C C . PRO A 1 281 ? 6.197 -10.018 -20.964 1.00 82.31 281 PRO A C 1
ATOM 2059 O O . PRO A 1 281 ? 5.266 -9.523 -21.597 1.00 82.31 281 PRO A O 1
ATOM 2062 N N . CYS A 1 282 ? 7.298 -9.330 -20.649 1.00 85.00 282 CYS A N 1
ATOM 2063 C CA . CYS A 1 282 ? 7.597 -7.998 -21.177 1.00 85.00 282 CYS A CA 1
ATOM 2064 C C . CYS A 1 282 ? 8.481 -8.145 -22.421 1.00 85.00 282 CYS A C 1
ATOM 2066 O O . CYS A 1 282 ? 9.511 -8.813 -22.355 1.00 85.00 282 CYS A O 1
ATOM 2068 N N . ASP A 1 283 ? 8.119 -7.498 -23.531 1.00 84.62 283 ASP A N 1
ATOM 2069 C CA . ASP A 1 283 ? 8.895 -7.532 -24.785 1.00 84.62 283 ASP A CA 1
ATOM 2070 C C . ASP A 1 283 ? 10.117 -6.583 -24.765 1.00 84.62 283 ASP A C 1
ATOM 2072 O O . ASP A 1 283 ? 10.655 -6.219 -25.810 1.00 84.62 283 ASP A O 1
ATOM 2076 N N . GLY A 1 284 ? 10.572 -6.176 -23.578 1.00 89.00 284 GLY A N 1
ATOM 2077 C CA . GLY A 1 284 ? 11.724 -5.305 -23.380 1.00 89.00 284 GLY A CA 1
ATOM 2078 C C . GLY A 1 284 ? 12.149 -5.201 -21.919 1.00 89.00 284 GLY A C 1
ATOM 2079 O O . GLY A 1 284 ? 11.613 -5.885 -21.046 1.00 89.00 284 GLY A O 1
ATOM 2080 N N . LEU A 1 285 ? 13.128 -4.339 -21.660 1.00 94.25 285 LEU A N 1
ATOM 2081 C CA . LEU A 1 285 ? 13.762 -4.203 -20.349 1.00 94.25 285 LEU A CA 1
ATOM 2082 C C . LEU A 1 285 ? 13.153 -3.060 -19.540 1.00 94.25 285 LEU A C 1
ATOM 2084 O O . LEU A 1 285 ? 12.750 -2.032 -20.089 1.00 94.25 285 LEU A O 1
ATOM 2088 N N . VAL A 1 286 ? 13.165 -3.216 -18.221 1.00 95.12 286 VAL A N 1
ATOM 2089 C CA . VAL A 1 286 ? 12.800 -2.182 -17.246 1.00 95.12 286 VAL A CA 1
ATOM 2090 C C . VAL A 1 286 ? 14.012 -2.030 -16.320 1.00 95.12 286 VAL A C 1
ATOM 2092 O O . VAL A 1 286 ? 14.011 -2.579 -15.222 1.00 95.12 286 VAL A O 1
ATOM 2095 N N . PRO A 1 287 ? 15.088 -1.370 -16.791 1.00 94.38 287 PRO A N 1
ATOM 2096 C CA . PRO A 1 287 ? 16.394 -1.415 -16.138 1.00 94.38 287 PRO A CA 1
ATOM 2097 C C . PRO A 1 287 ? 16.429 -0.580 -14.852 1.00 94.38 287 PRO A C 1
ATOM 2099 O O . PRO A 1 287 ? 15.731 0.438 -14.742 1.00 94.38 287 PRO A O 1
ATOM 2102 N N . TRP A 1 288 ? 17.261 -0.995 -13.894 1.00 96.12 288 TRP A N 1
ATOM 2103 C CA . TRP A 1 288 ? 17.406 -0.364 -12.572 1.00 96.12 288 TRP A CA 1
ATOM 2104 C C . TRP A 1 288 ? 17.929 1.081 -12.619 1.00 96.12 288 TRP A C 1
ATOM 2106 O O . TRP A 1 288 ? 17.648 1.910 -11.742 1.00 96.12 288 TRP A O 1
ATOM 2116 N N . GLU A 1 289 ? 18.696 1.421 -13.649 1.00 93.81 289 GLU A N 1
ATOM 2117 C CA . GLU A 1 289 ? 19.311 2.734 -13.812 1.00 93.81 289 GLU A CA 1
ATOM 2118 C C . GLU A 1 289 ? 18.270 3.846 -13.938 1.00 93.81 289 GLU A C 1
ATOM 2120 O O . GLU A 1 289 ? 18.517 4.964 -13.471 1.00 93.81 289 GLU A O 1
ATOM 2125 N N . GLN A 1 290 ? 17.093 3.536 -14.492 1.00 94.38 290 GLN A N 1
ATOM 2126 C CA . GLN A 1 290 ? 15.973 4.470 -14.538 1.00 94.38 290 GLN A CA 1
ATOM 2127 C C . GLN A 1 290 ? 15.384 4.633 -13.141 1.00 94.38 290 GLN A C 1
ATOM 2129 O O . GLN A 1 290 ? 14.836 3.697 -12.562 1.00 94.38 290 GLN A O 1
ATOM 2134 N N . ALA A 1 291 ? 15.472 5.848 -12.598 1.00 93.25 291 ALA A N 1
ATOM 2135 C CA . ALA A 1 291 ? 15.065 6.128 -11.224 1.00 93.25 291 ALA A CA 1
ATOM 2136 C C . ALA A 1 291 ? 13.614 5.708 -10.929 1.00 93.25 291 ALA A C 1
ATOM 2138 O O . ALA A 1 291 ? 13.363 5.138 -9.873 1.00 93.25 291 ALA A O 1
ATOM 2139 N N . SER A 1 292 ? 12.689 5.908 -11.873 1.00 94.00 292 SER A N 1
ATOM 2140 C CA . SER A 1 292 ? 11.276 5.544 -11.713 1.00 94.00 292 SER A CA 1
ATOM 2141 C C . SER A 1 292 ? 11.000 4.034 -11.715 1.00 94.00 292 SER A C 1
ATOM 2143 O O . SER A 1 292 ? 9.945 3.599 -11.260 1.00 94.00 292 SER A O 1
ATOM 2145 N N . ASN A 1 293 ? 11.948 3.208 -12.166 1.00 96.00 293 ASN A N 1
ATOM 2146 C CA . ASN A 1 293 ? 11.818 1.749 -12.128 1.00 96.00 293 ASN A CA 1
ATOM 2147 C C . ASN A 1 293 ? 12.218 1.160 -10.769 1.00 96.00 293 ASN A C 1
ATOM 2149 O O . ASN A 1 293 ? 11.790 0.058 -10.420 1.00 96.00 293 ASN A O 1
ATOM 2153 N N . ARG A 1 294 ? 13.038 1.879 -9.991 1.00 96.06 294 ARG A N 1
ATOM 2154 C CA . ARG A 1 294 ? 13.683 1.345 -8.783 1.00 96.06 294 ARG A CA 1
ATOM 2155 C C . ARG A 1 294 ? 12.678 0.868 -7.749 1.00 96.06 294 ARG A C 1
ATOM 2157 O O . ARG A 1 294 ? 12.846 -0.237 -7.247 1.00 96.06 294 ARG A O 1
ATOM 2164 N N . GLY A 1 295 ? 11.611 1.623 -7.492 1.00 96.62 295 GLY A N 1
ATOM 2165 C CA . GLY A 1 295 ? 10.582 1.228 -6.529 1.00 96.62 295 GLY A CA 1
ATOM 2166 C C . GLY A 1 295 ? 9.916 -0.108 -6.867 1.00 96.62 295 GLY A C 1
ATOM 2167 O O . GLY A 1 295 ? 9.728 -0.948 -5.985 1.00 96.62 295 GLY A O 1
ATOM 2168 N N . TYR A 1 296 ? 9.623 -0.355 -8.149 1.00 97.06 296 TYR A N 1
ATOM 2169 C CA . TYR A 1 296 ? 9.062 -1.630 -8.610 1.00 97.06 296 TYR A CA 1
ATOM 2170 C C . TYR A 1 296 ? 10.053 -2.788 -8.434 1.00 97.06 296 TYR A C 1
ATOM 2172 O O . TYR A 1 296 ? 9.724 -3.800 -7.809 1.00 97.06 296 TYR A O 1
ATOM 2180 N N . LEU A 1 297 ? 11.280 -2.626 -8.930 1.00 98.06 297 LEU A N 1
ATOM 2181 C CA . LEU A 1 297 ? 12.315 -3.662 -8.860 1.00 98.06 297 LEU A CA 1
ATOM 2182 C C . LEU A 1 297 ? 12.719 -3.964 -7.406 1.00 98.06 297 LEU A C 1
ATOM 2184 O O . LEU A 1 297 ? 12.872 -5.126 -7.025 1.00 98.06 297 LEU A O 1
ATOM 2188 N N . ALA A 1 298 ? 12.803 -2.932 -6.561 1.00 98.25 298 ALA A N 1
ATOM 2189 C CA . ALA A 1 298 ? 13.042 -3.060 -5.127 1.00 98.25 298 ALA A CA 1
ATOM 2190 C C . ALA A 1 298 ? 11.907 -3.824 -4.432 1.00 98.25 298 ALA A C 1
ATOM 2192 O O . ALA A 1 298 ? 12.172 -4.646 -3.556 1.00 98.25 298 ALA A O 1
ATOM 2193 N N . CYS A 1 299 ? 10.652 -3.622 -4.845 1.00 98.25 299 CYS A N 1
ATOM 2194 C CA . CYS A 1 299 ? 9.522 -4.400 -4.343 1.00 98.25 299 CYS A CA 1
ATOM 2195 C C . CYS A 1 299 ? 9.581 -5.876 -4.769 1.00 98.25 299 CYS A C 1
ATOM 2197 O O . CYS A 1 299 ? 9.331 -6.749 -3.937 1.00 98.25 299 CYS A O 1
ATOM 2199 N N . LEU A 1 300 ? 9.952 -6.193 -6.015 1.00 96.81 300 LEU A N 1
ATOM 2200 C CA . LEU A 1 300 ? 10.160 -7.586 -6.441 1.00 96.81 300 LEU A CA 1
ATOM 2201 C C . LEU A 1 300 ? 11.255 -8.262 -5.603 1.00 96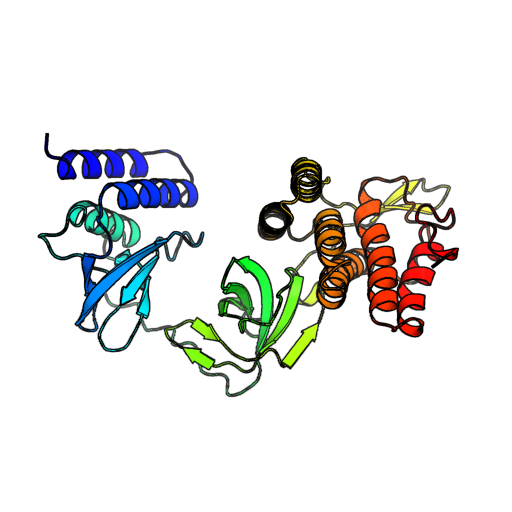.81 300 LEU A C 1
ATOM 2203 O O . LEU A 1 300 ? 11.035 -9.327 -5.018 1.00 96.81 300 LEU A O 1
ATOM 2207 N N . TYR A 1 301 ? 12.407 -7.609 -5.463 1.00 98.56 301 TYR A N 1
ATOM 2208 C CA . TYR A 1 301 ? 13.502 -8.126 -4.646 1.00 98.56 301 TYR A CA 1
ATOM 2209 C C . TYR A 1 301 ? 13.113 -8.263 -3.166 1.00 98.56 301 TYR A C 1
ATOM 2211 O O . TYR A 1 301 ? 13.387 -9.277 -2.520 1.00 98.56 301 TYR A O 1
ATOM 2219 N N . GLY A 1 302 ? 12.405 -7.270 -2.628 1.00 97.44 302 GLY A N 1
ATOM 2220 C CA . GLY A 1 302 ? 11.861 -7.274 -1.275 1.00 97.44 302 GLY A CA 1
ATOM 2221 C C . GLY A 1 302 ? 10.893 -8.431 -1.026 1.00 97.44 302 GLY A C 1
ATOM 2222 O O . GLY A 1 302 ? 10.989 -9.090 0.013 1.00 97.44 302 GLY A O 1
ATOM 2223 N N . CYS A 1 303 ? 10.019 -8.752 -1.991 1.00 93.31 303 CYS A N 1
ATOM 2224 C CA . CYS A 1 303 ? 9.152 -9.931 -1.921 1.00 93.31 303 CYS A CA 1
ATOM 2225 C C . CYS A 1 303 ? 9.978 -11.206 -1.748 1.00 93.31 303 CYS A C 1
ATOM 2227 O O . CYS A 1 303 ? 9.693 -11.996 -0.847 1.00 93.31 303 CYS A O 1
ATOM 2229 N N . ALA A 1 304 ? 11.020 -11.390 -2.563 1.00 94.75 304 ALA A N 1
ATOM 2230 C CA . ALA A 1 304 ? 11.892 -12.557 -2.480 1.00 94.75 304 ALA A CA 1
ATOM 2231 C C . ALA A 1 304 ? 12.596 -12.653 -1.115 1.00 94.75 304 ALA A C 1
ATOM 2233 O O . ALA A 1 304 ? 12.541 -13.696 -0.461 1.00 94.75 304 ALA A O 1
ATOM 2234 N N . ARG A 1 305 ? 13.162 -11.542 -0.619 1.00 97.69 305 ARG A N 1
ATOM 2235 C CA . ARG A 1 305 ? 13.796 -11.468 0.712 1.00 97.69 305 ARG A CA 1
ATOM 2236 C C . ARG A 1 305 ? 12.816 -11.811 1.832 1.00 97.69 305 ARG A C 1
ATOM 2238 O O . ARG A 1 305 ? 13.153 -12.572 2.740 1.00 97.69 305 ARG A O 1
ATOM 2245 N N . ALA A 1 306 ? 11.604 -11.263 1.786 1.00 88.12 306 ALA A N 1
ATOM 2246 C CA . ALA A 1 306 ? 10.580 -11.519 2.792 1.00 88.12 306 ALA A CA 1
ATOM 2247 C C . ALA A 1 306 ? 10.095 -12.977 2.756 1.00 88.12 306 ALA A C 1
ATOM 2249 O O . ALA A 1 306 ? 9.959 -13.599 3.810 1.00 88.12 306 ALA A O 1
ATOM 2250 N N . LEU A 1 307 ? 9.901 -13.551 1.564 1.00 85.06 307 LEU A N 1
ATOM 2251 C CA . LEU A 1 307 ? 9.546 -14.961 1.380 1.00 85.06 307 LEU A CA 1
ATOM 2252 C C . LEU A 1 307 ? 10.641 -15.895 1.904 1.00 85.06 307 LEU A C 1
ATOM 2254 O O . LEU A 1 307 ? 10.324 -16.820 2.651 1.00 85.06 307 LEU A O 1
ATOM 2258 N N . HIS A 1 308 ? 11.913 -15.609 1.620 1.00 91.25 308 HIS A N 1
ATOM 2259 C CA . HIS A 1 308 ? 13.045 -16.355 2.171 1.00 91.25 308 HIS A CA 1
ATOM 2260 C C . HIS A 1 308 ? 13.058 -16.320 3.709 1.00 91.25 308 HIS A C 1
ATOM 2262 O O . HIS A 1 308 ? 13.124 -17.360 4.364 1.00 91.25 308 HIS A O 1
ATOM 2268 N N . ARG A 1 309 ? 12.876 -15.140 4.327 1.00 87.75 309 ARG A N 1
ATOM 2269 C CA . ARG A 1 309 ? 12.779 -15.024 5.800 1.00 87.75 309 ARG A CA 1
ATOM 2270 C C . ARG A 1 309 ? 11.600 -15.795 6.399 1.00 87.75 309 ARG A C 1
ATOM 2272 O O . ARG A 1 309 ? 11.662 -16.176 7.566 1.00 87.75 309 ARG A O 1
ATOM 2279 N N . LEU A 1 310 ? 10.536 -16.008 5.628 1.00 80.75 310 LEU A N 1
ATOM 2280 C CA . LEU A 1 310 ? 9.375 -16.814 6.013 1.00 80.75 310 LEU A CA 1
ATOM 2281 C C . LEU A 1 310 ? 9.560 -18.318 5.719 1.00 80.75 310 LEU A C 1
ATOM 2283 O O . LEU A 1 310 ? 8.639 -19.090 5.979 1.00 80.75 310 LEU A O 1
ATOM 2287 N N . GLY A 1 311 ? 10.712 -18.744 5.185 1.00 83.75 311 GLY A N 1
ATOM 2288 C CA . GLY A 1 311 ? 10.984 -20.131 4.789 1.00 83.75 311 GLY A CA 1
ATOM 2289 C C . GLY A 1 311 ? 10.225 -20.576 3.533 1.00 83.75 311 GLY A C 1
ATOM 2290 O O . GLY A 1 311 ? 9.970 -21.765 3.350 1.00 83.75 311 GLY A O 1
ATOM 2291 N N . ARG A 1 312 ? 9.806 -19.625 2.689 1.00 84.75 312 ARG A N 1
ATOM 2292 C CA . ARG A 1 312 ? 9.012 -19.840 1.469 1.00 84.75 312 ARG A CA 1
ATOM 2293 C C . ARG A 1 312 ? 9.865 -19.696 0.204 1.00 84.75 312 ARG A C 1
ATOM 2295 O O . ARG A 1 312 ? 9.493 -18.989 -0.727 1.00 84.75 312 ARG A O 1
ATOM 2302 N N . ASP A 1 313 ? 11.001 -20.386 0.154 1.00 86.75 313 ASP A N 1
ATOM 2303 C CA . ASP A 1 313 ? 12.001 -20.243 -0.921 1.00 86.75 313 ASP A CA 1
ATOM 2304 C C . ASP A 1 313 ? 11.462 -20.579 -2.316 1.00 86.75 313 ASP A C 1
ATOM 2306 O O . ASP A 1 313 ? 11.833 -19.960 -3.310 1.00 86.75 313 ASP A O 1
ATOM 2310 N N . VAL A 1 314 ? 10.547 -21.548 -2.405 1.00 83.50 314 VAL A N 1
ATOM 2311 C CA . VAL A 1 314 ? 9.909 -21.910 -3.681 1.00 83.50 314 VAL A CA 1
ATOM 2312 C C . VAL A 1 314 ? 9.093 -20.741 -4.233 1.00 83.50 314 VAL A C 1
ATOM 2314 O O . VAL A 1 314 ? 9.145 -20.480 -5.433 1.00 83.50 314 VAL A O 1
ATOM 2317 N N . ASP A 1 315 ? 8.389 -20.016 -3.363 1.00 77.62 315 ASP A N 1
ATOM 2318 C CA . ASP A 1 315 ? 7.577 -18.863 -3.753 1.00 77.62 315 ASP A CA 1
ATOM 2319 C C . ASP A 1 315 ? 8.448 -17.646 -4.095 1.00 77.62 315 ASP A C 1
ATOM 2321 O O . ASP A 1 315 ? 8.040 -16.811 -4.899 1.00 77.6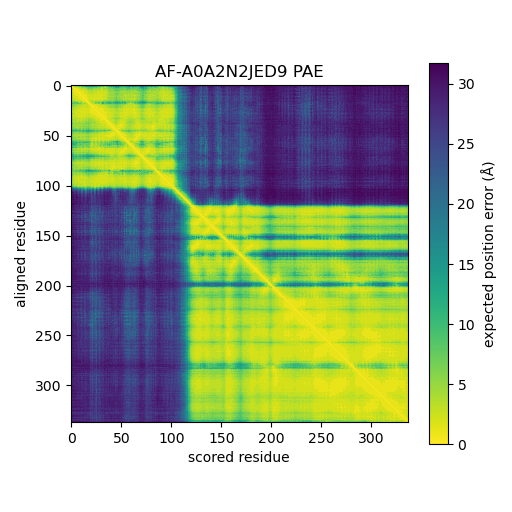2 315 ASP A O 1
ATOM 2325 N N . ALA A 1 316 ? 9.655 -17.554 -3.520 1.00 85.69 316 ALA A N 1
ATOM 2326 C CA . ALA A 1 316 ? 10.612 -16.482 -3.792 1.00 85.69 316 ALA A CA 1
ATOM 2327 C C . ALA A 1 316 ? 11.171 -16.519 -5.226 1.00 85.69 316 ALA A C 1
ATOM 2329 O O . ALA A 1 316 ? 11.624 -15.493 -5.726 1.00 85.69 316 ALA A O 1
ATOM 2330 N N . ARG A 1 317 ? 11.092 -17.663 -5.922 1.00 87.88 317 ARG A N 1
ATOM 2331 C CA . ARG A 1 317 ? 11.593 -17.798 -7.302 1.00 87.88 317 ARG A CA 1
ATOM 2332 C C . ARG A 1 317 ? 10.896 -16.872 -8.282 1.00 87.88 317 ARG A C 1
ATOM 2334 O O . ARG A 1 317 ? 11.562 -16.201 -9.055 1.00 87.88 317 ARG A O 1
ATOM 2341 N N . ARG A 1 318 ? 9.565 -16.802 -8.227 1.00 88.19 318 ARG A N 1
ATOM 2342 C CA . ARG A 1 318 ? 8.778 -16.010 -9.179 1.00 88.19 318 ARG A CA 1
ATOM 2343 C C . ARG A 1 318 ? 9.178 -14.525 -9.199 1.00 88.19 318 ARG A C 1
ATOM 2345 O O . ARG A 1 318 ? 9.437 -14.022 -10.289 1.00 88.19 318 ARG A O 1
ATOM 2352 N N . PRO A 1 319 ? 9.243 -13.804 -8.061 1.00 88.94 319 PRO A N 1
ATOM 2353 C CA . PRO A 1 319 ? 9.676 -12.410 -8.086 1.00 88.94 319 PRO A CA 1
ATOM 2354 C C . PRO A 1 319 ? 11.148 -12.239 -8.501 1.00 88.94 319 PRO A C 1
ATOM 2356 O O . PRO A 1 319 ? 11.458 -11.239 -9.139 1.00 88.94 319 PRO A O 1
ATOM 2359 N N . LEU A 1 320 ? 12.037 -13.201 -8.208 1.00 93.06 320 LEU A N 1
ATOM 2360 C CA . LEU A 1 320 ? 13.439 -13.161 -8.658 1.00 93.06 320 LEU A CA 1
ATOM 2361 C C . LEU A 1 320 ? 13.572 -13.352 -10.171 1.00 93.06 320 LEU A C 1
ATOM 2363 O O . LEU A 1 320 ? 14.260 -12.582 -10.831 1.00 93.06 320 LEU A O 1
ATOM 2367 N N . GLU A 1 321 ? 12.888 -14.349 -10.729 1.00 93.75 321 GLU A N 1
ATOM 2368 C CA . GLU A 1 321 ? 12.852 -14.605 -12.172 1.00 93.75 321 GLU A CA 1
ATOM 2369 C C . GLU A 1 321 ? 12.280 -13.399 -12.921 1.00 93.75 321 GLU A C 1
ATOM 2371 O O . GLU A 1 321 ? 12.839 -12.975 -13.931 1.00 93.75 321 GLU A O 1
ATOM 2376 N N . ARG A 1 322 ? 11.206 -12.801 -12.387 1.00 94.31 322 ARG A N 1
ATOM 2377 C CA . ARG A 1 322 ? 10.614 -11.578 -12.933 1.00 94.31 322 ARG A CA 1
ATOM 2378 C C . ARG A 1 322 ? 11.597 -10.408 -12.900 1.00 94.31 322 ARG A C 1
ATOM 2380 O O . ARG A 1 322 ? 11.748 -9.731 -13.908 1.00 94.31 322 ARG A O 1
ATOM 2387 N N . LEU A 1 323 ? 12.278 -10.192 -11.774 1.00 96.31 323 LEU A N 1
ATOM 2388 C CA . LEU A 1 323 ? 13.284 -9.140 -11.620 1.00 96.31 323 LEU A CA 1
ATOM 2389 C C . LEU A 1 323 ? 14.433 -9.302 -12.625 1.00 96.31 323 LEU A C 1
ATOM 2391 O O . LEU A 1 323 ? 14.733 -8.361 -13.348 1.00 96.31 323 LEU A O 1
ATOM 2395 N N . LEU A 1 324 ? 15.014 -10.499 -12.736 1.00 96.44 324 LEU A N 1
ATOM 2396 C CA . LEU A 1 324 ? 16.131 -10.775 -13.649 1.00 96.44 324 LEU A CA 1
ATOM 2397 C C . LEU A 1 324 ? 15.733 -10.707 -15.131 1.00 96.44 324 LEU A C 1
ATOM 2399 O O . LEU A 1 324 ? 16.566 -10.399 -15.979 1.00 96.44 324 LEU A O 1
ATOM 2403 N N . ALA A 1 325 ? 14.471 -10.990 -15.460 1.00 95.00 325 ALA A N 1
ATOM 2404 C CA . ALA A 1 325 ? 13.960 -10.805 -16.817 1.00 95.00 325 ALA A CA 1
ATOM 2405 C C . ALA A 1 325 ? 13.860 -9.319 -17.205 1.00 95.00 325 ALA A C 1
ATOM 2407 O O . ALA A 1 325 ? 13.999 -8.983 -18.380 1.00 95.00 325 ALA A O 1
ATOM 2408 N N . LEU A 1 326 ? 13.612 -8.441 -16.230 1.00 95.38 326 LEU A N 1
ATOM 2409 C CA . LEU A 1 326 ? 13.444 -7.002 -16.431 1.00 95.38 326 LEU A CA 1
ATOM 2410 C C . LEU A 1 326 ? 14.761 -6.221 -16.324 1.00 95.38 326 LEU A C 1
ATOM 2412 O O . LEU A 1 326 ? 14.948 -5.264 -17.077 1.00 95.38 326 LEU A O 1
ATOM 2416 N N . ASP A 1 327 ? 15.655 -6.648 -15.428 1.00 95.94 327 ASP A N 1
ATOM 2417 C CA . ASP A 1 327 ? 16.982 -6.077 -15.163 1.00 95.94 327 ASP A CA 1
ATOM 2418 C C . ASP A 1 327 ? 18.066 -7.182 -15.177 1.00 95.94 327 ASP A C 1
ATOM 2420 O O . ASP A 1 327 ? 18.467 -7.687 -14.124 1.00 95.94 327 ASP A O 1
ATOM 2424 N N . PRO A 1 328 ? 18.547 -7.603 -16.365 1.00 94.56 328 PRO A N 1
ATOM 2425 C CA . PRO A 1 328 ? 19.512 -8.701 -16.493 1.00 94.56 328 PRO A CA 1
ATOM 2426 C C . PRO A 1 328 ? 20.902 -8.408 -15.918 1.00 94.56 328 PRO A C 1
ATOM 2428 O O . PRO A 1 328 ? 21.652 -9.346 -15.649 1.00 94.56 328 PRO A O 1
ATOM 2431 N N . ASP A 1 329 ? 21.247 -7.130 -15.741 1.00 94.88 329 ASP A N 1
ATOM 2432 C CA . ASP A 1 329 ? 22.516 -6.700 -15.140 1.00 94.88 329 ASP A CA 1
ATOM 2433 C C . ASP A 1 329 ? 22.569 -6.959 -13.623 1.00 94.88 329 ASP A C 1
ATOM 2435 O O . ASP A 1 329 ? 23.627 -6.824 -13.004 1.00 94.88 329 ASP A O 1
ATOM 2439 N N . ASP A 1 330 ? 21.451 -7.408 -13.040 1.00 95.50 330 ASP A N 1
ATOM 2440 C CA . ASP A 1 330 ? 21.334 -7.885 -11.666 1.00 95.50 330 ASP A CA 1
ATOM 2441 C C . ASP A 1 330 ? 21.848 -6.875 -10.629 1.00 95.50 330 ASP A C 1
ATOM 2443 O O . ASP A 1 330 ? 22.614 -7.200 -9.715 1.00 95.50 330 ASP A O 1
ATOM 2447 N N . HIS A 1 331 ? 21.404 -5.621 -10.746 1.00 96.12 331 HIS A N 1
ATOM 2448 C CA . HIS A 1 331 ? 21.865 -4.527 -9.888 1.00 96.12 331 HIS A CA 1
ATOM 2449 C C . HIS A 1 331 ? 21.616 -4.767 -8.393 1.00 96.12 331 HIS A C 1
ATOM 2451 O O . HIS A 1 331 ? 22.315 -4.214 -7.540 1.00 96.12 331 HIS A O 1
ATOM 2457 N N . LEU A 1 332 ? 20.615 -5.587 -8.068 1.00 94.62 332 LEU A N 1
ATOM 2458 C CA . LEU A 1 332 ? 20.229 -5.925 -6.700 1.00 94.62 332 LEU A CA 1
ATOM 2459 C C . LEU A 1 332 ? 20.856 -7.229 -6.180 1.00 94.62 332 LEU A C 1
ATOM 2461 O O . LEU A 1 332 ? 20.681 -7.550 -5.000 1.00 94.62 332 LEU A O 1
ATOM 2465 N N . GLY A 1 333 ? 21.588 -7.972 -7.016 1.00 95.19 333 GLY A N 1
ATOM 2466 C CA . GLY A 1 333 ? 22.176 -9.263 -6.649 1.00 95.19 333 GLY A CA 1
ATOM 2467 C C . GLY A 1 333 ? 21.135 -10.365 -6.415 1.00 95.19 333 GLY A C 1
ATOM 2468 O O . GLY A 1 333 ? 21.344 -11.257 -5.594 1.00 95.19 333 GLY A O 1
ATOM 2469 N N . ALA A 1 334 ? 20.004 -10.299 -7.110 1.00 93.75 334 ALA A N 1
ATOM 2470 C CA . ALA A 1 334 ? 18.911 -11.259 -7.085 1.00 93.75 334 ALA A CA 1
ATOM 2471 C C . ALA A 1 334 ? 19.354 -12.683 -7.447 1.00 93.75 334 ALA A C 1
ATOM 2473 O O . ALA A 1 334 ? 18.802 -13.641 -6.913 1.00 93.75 334 ALA A O 1
ATOM 2474 N N . SER A 1 335 ? 20.376 -12.847 -8.293 1.00 92.94 335 SER A N 1
ATOM 2475 C CA . SER A 1 335 ? 20.912 -14.174 -8.635 1.00 92.94 335 SER A CA 1
ATOM 2476 C C . SER A 1 335 ? 21.598 -14.896 -7.464 1.00 92.94 335 SER A C 1
ATOM 2478 O O . SER A 1 335 ? 21.879 -16.093 -7.561 1.00 92.94 335 SER A O 1
ATOM 2480 N N . GLN A 1 336 ? 21.884 -14.182 -6.368 1.00 90.69 336 GLN A N 1
ATOM 2481 C CA . GLN A 1 336 ? 22.607 -14.694 -5.200 1.00 90.69 336 GLN A CA 1
ATOM 2482 C C . GLN A 1 336 ? 21.705 -15.010 -3.996 1.00 90.69 336 GLN A C 1
ATOM 2484 O O . GLN A 1 336 ? 22.217 -15.522 -2.996 1.00 90.69 336 GLN A O 1
ATOM 2489 N N . LEU A 1 337 ? 20.409 -14.682 -4.068 1.00 84.94 337 LEU A N 1
ATOM 2490 C CA . LEU A 1 337 ? 19.424 -14.894 -3.000 1.00 84.94 337 LEU A CA 1
ATOM 2491 C C . LEU A 1 337 ? 18.796 -16.294 -3.077 1.00 84.94 337 LEU A C 1
ATOM 2493 O O . LEU A 1 337 ? 18.675 -16.925 -2.004 1.00 84.94 337 LEU A O 1
#

Radius of gyration: 24.04 Å; Cα contacts (8 Å, |Δi|>4): 600; chains: 1; bounding box: 61×63×63 Å

Foldseek 3Di:
DDPLVVLQVQLVVLVPDPDDLLSSLVSLQVSQVVFFDPQAWKDAPVGIWTFHDKAAPSDSLLGIKTFTQDPVGTAIHRLLRIQTDPPTGCNVSSPVVNCVNCDDDDDPPDDDDPPPDDDQAWWKWQFQFDDPFWTFTATLVPRDIFIEGEDPPDDDDHQKIWTFRFDDDNNHTYGYTPDIGHDCVSNVHDFFAWAAPDPVQRETFGNFDAADPCLVVLVVCVVVVNNVVSLVSLRVVCSVPVQNLQSLLSNLVSCCVPNLVSSLVSLVSSQNSVCVRADVVHPGAHACVRNRSVSNLSSLLSNLSSCVVVVNNVVSVVSLVNSCSRHVVCPPVSVVD

pLDDT: mean 79.15, std 15.19, range [26.38, 98.56]

Mean predicted aligned error: 15.1 Å

Secondary structure (DSSP, 8-state):
--HHHHHHHHHHHHHTSSS-HHHHHHHHHHHHHHH--SSEEEEETTEEEEEEEEEE-S-TTT-EEEEEEETTEEEEEEGGG-EE-TTSTTHHHHHHHHHHHH-S---TT------PPPPSS-EEEEEEEE-SS-EEEEETTT--EEEEE--TTPPP-TT-EEEE--EEETTEEE--EEEEE--TTTTT--PPPEEEEETTTTEEEE-PPPPPTHHHHHHHHHHTT-HHHHHHHHHHHHHH-TT-HHHHHHHHHHHHTT-HHHHHHHHHHHHHHHHTTS-SS-SSB--TTSGGGHHHHHHHHHHHHHHHHTT-HHHHHHHHHHHHHH-TT-TT-GGG-